Protein AF-A0A1V9Y6R0-F1 (afdb_monomer_lite)

Secondary structure (DSSP, 8-state):
--HHHHHHHHHHHHHHHHHHHHHHHHHHHTTS-----------------HHHHHHHHHHHHHHHHHHHHHHHHHHH--HHHHHHHHHHHHHHHHHHHHHHHS--S--------HHHHHHHHHHHHHHHHHHHHHHHHHHHHHHHHHHHHHHHHHHHHHHSS-HHHHTTS-HHHHHHHHHHHHHHHHHHHHHHHSPPS-STHHHH-HHHHHHHHHHHHHHHHHHHHHHHHHHHHHHHHHHHHHTT--HHHHHHHHHHHHHHHHHHHHHHHHHHS-S-HHHHHHHHHHHHHGGG-

Sequence (293 aa):
MSKHDVRSGFHELTRQDTACCMKEQAEEWLSHCVEDDEFSSSASLHSIDLGKRIATNVYIGCLDMYAAFAIFLYYLCTFETFVVFFNTVVATTAYYYVNDMNASPYIFNYNLSWTLVTFAIISPIIMQTQQAYNRRESALLLIAECKALMVNFYMAHRQWIKPEKQALVPPALINRSKLIVRGIMYELCEMLSLPTITRGRHRFTSHGINESMAQQEKELLLRTRIAVGLRHLHGQVRELKCHGLTEGEASRLYQYLWMINSRVLSLVNIKMYRTPQATRSFTKVFVHILPFF

Foldseek 3Di:
DPPVVLQVVLCVVCVVVLVVVVVVVVVVCVVPDDDDDDDDDDDDDDDDDPVVVVVVVVVVVVLLLVLLVVLQCVVCPDPVNVVVVVCVVCVVVVVVVVCVVPVDPDPDDPPPPVVVVVCVPVVLVVVLVVVVVVLVVVLVVLLVLLVVLLVVLLVCVQPQADPVLNVVDPVVLSVLSVSLSSNLNVLLVVLLPQDALQRSSCVPDPVSVVVSVVSVVVNVSSVSSNVSSLVVSLVSLVVVVVSHRDPVSSVVSVVSSVSSVVSSVVSVCSSHDGDHNNSVSVVVVCVVCVVVD

pLDDT: mean 80.18, std 15.93, range [24.7, 96.81]

Radius of gyration: 28.6 Å; chains: 1; bounding box: 62×50×91 Å

Organism: NCBI:txid74557

Structure (mmCIF, N/CA/C/O backbone):
data_AF-A0A1V9Y6R0-F1
#
_entry.id   AF-A0A1V9Y6R0-F1
#
loop_
_atom_site.group_PDB
_atom_site.id
_atom_site.type_symbol
_atom_site.label_atom_id
_atom_site.label_alt_id
_atom_site.label_comp_id
_atom_site.label_asym_id
_atom_site.label_entity_id
_atom_site.label_seq_id
_atom_site.pdbx_PDB_ins_code
_atom_site.Cartn_x
_atom_site.Cartn_y
_atom_site.Cartn_z
_atom_site.occupancy
_atom_site.B_iso_or_equiv
_atom_site.auth_seq_id
_atom_site.auth_comp_id
_atom_site.auth_asym_id
_atom_site.auth_atom_id
_atom_site.pdbx_PDB_model_num
ATOM 1 N N . MET A 1 1 ? -2.299 -6.822 27.254 1.00 62.81 1 MET A N 1
ATOM 2 C CA . MET A 1 1 ? -2.473 -7.744 26.114 1.00 62.81 1 MET A CA 1
ATOM 3 C C . MET A 1 1 ? -1.213 -7.703 25.280 1.00 62.81 1 MET A C 1
ATOM 5 O O . MET A 1 1 ? -0.896 -6.646 24.723 1.00 62.81 1 MET A O 1
ATOM 9 N N . SER A 1 2 ? -0.490 -8.820 25.267 1.00 79.81 2 SER A N 1
ATOM 10 C CA . SER A 1 2 ? 0.638 -9.047 24.369 1.00 79.81 2 SER A CA 1
ATOM 11 C C . SER A 1 2 ? 0.155 -9.042 22.913 1.00 79.81 2 SER A C 1
ATOM 13 O O . SER A 1 2 ? -1.033 -9.231 22.641 1.00 79.81 2 SER A O 1
ATOM 15 N N . LYS A 1 3 ? 1.062 -8.813 21.957 1.00 78.38 3 LYS A N 1
ATOM 16 C CA . LYS A 1 3 ? 0.757 -8.903 20.516 1.00 78.38 3 LYS A CA 1
ATOM 17 C C . LYS A 1 3 ? 0.155 -10.270 20.165 1.00 78.38 3 LYS A C 1
ATOM 19 O O . LYS A 1 3 ? -0.771 -10.331 19.363 1.00 78.38 3 LYS A O 1
ATOM 24 N N . HIS A 1 4 ? 0.667 -11.329 20.791 1.00 80.25 4 HIS A N 1
ATOM 25 C CA . HIS A 1 4 ? 0.183 -12.692 20.609 1.00 80.25 4 HIS A CA 1
ATOM 26 C C . HIS A 1 4 ? -1.278 -12.840 21.062 1.00 80.25 4 HIS A C 1
ATOM 28 O O . HIS A 1 4 ? -2.104 -13.262 20.265 1.00 80.25 4 HIS A O 1
ATOM 34 N N . ASP A 1 5 ? -1.618 -12.381 22.272 1.00 81.81 5 ASP A N 1
ATOM 35 C CA . ASP A 1 5 ? -2.978 -12.489 22.834 1.00 81.81 5 ASP A CA 1
ATOM 36 C C . ASP A 1 5 ? -4.025 -11.724 22.017 1.00 81.81 5 ASP A C 1
ATOM 38 O O . ASP A 1 5 ? -5.163 -12.159 21.864 1.00 81.81 5 ASP A O 1
ATOM 42 N N . VAL A 1 6 ? -3.652 -10.550 21.493 1.00 80.94 6 VAL A N 1
ATOM 43 C CA . VAL A 1 6 ? -4.544 -9.779 20.614 1.00 80.94 6 VAL A CA 1
ATOM 44 C C . VAL A 1 6 ? -4.791 -10.543 19.322 1.00 80.94 6 VAL A C 1
ATOM 46 O O . VAL A 1 6 ? -5.910 -10.565 18.821 1.00 80.94 6 VAL A O 1
ATOM 49 N N . ARG A 1 7 ? -3.744 -11.162 18.776 1.00 81.50 7 ARG A N 1
ATOM 50 C CA . ARG A 1 7 ? -3.834 -11.891 17.521 1.00 81.50 7 ARG A CA 1
ATOM 51 C C . ARG A 1 7 ? -4.654 -13.167 17.680 1.00 81.50 7 ARG A C 1
ATOM 53 O O . ARG A 1 7 ? -5.561 -13.379 16.887 1.00 81.50 7 ARG A O 1
ATOM 60 N N . SER A 1 8 ? -4.395 -13.967 18.713 1.00 81.94 8 SER A N 1
ATOM 61 C CA . SER A 1 8 ? -5.170 -15.181 18.985 1.00 81.94 8 SER A CA 1
ATOM 62 C C . SER A 1 8 ? -6.642 -14.859 19.241 1.00 81.94 8 SER A C 1
ATOM 64 O O . SER A 1 8 ? -7.500 -15.448 18.593 1.00 81.94 8 SER A O 1
ATOM 66 N N . GLY A 1 9 ? -6.935 -13.860 20.081 1.00 80.19 9 GLY A N 1
ATOM 67 C CA . GLY A 1 9 ? -8.312 -13.453 20.365 1.00 80.19 9 GLY A CA 1
ATOM 68 C C . GLY A 1 9 ? -9.040 -12.888 19.142 1.00 80.19 9 GLY A C 1
ATOM 69 O O . GLY A 1 9 ? -10.213 -13.179 18.929 1.00 80.19 9 GLY A O 1
ATOM 70 N N . PHE A 1 10 ? -8.358 -12.106 18.300 1.00 84.50 10 PHE A N 1
ATOM 71 C CA . PHE A 1 10 ? -8.951 -11.595 17.062 1.00 84.50 10 PHE A CA 1
ATOM 72 C C . PHE A 1 10 ? -9.185 -12.708 16.035 1.00 84.50 10 PHE A C 1
ATOM 74 O O . PHE A 1 10 ? -10.230 -12.743 15.387 1.00 84.50 10 PHE A O 1
ATOM 81 N N . HIS A 1 11 ? -8.236 -13.636 15.899 1.00 85.56 11 HIS A N 1
ATOM 82 C CA . HIS A 1 11 ? -8.390 -14.801 15.033 1.00 85.56 11 HIS A CA 1
ATOM 83 C C . HIS A 1 11 ? -9.569 -15.662 15.480 1.00 85.56 11 HIS A C 1
ATOM 85 O O . HIS A 1 11 ? -10.362 -16.059 14.641 1.00 85.56 11 HIS A O 1
ATOM 91 N N . GLU A 1 12 ? -9.705 -15.933 16.777 1.00 84.94 12 GLU A N 1
ATOM 92 C CA . GLU A 1 12 ? -10.815 -16.717 17.319 1.00 84.94 12 GLU A CA 1
ATOM 93 C C . GLU A 1 12 ? -12.163 -16.045 17.042 1.00 84.94 12 GLU A C 1
ATOM 95 O O . GLU A 1 12 ? -13.071 -16.687 16.518 1.00 84.94 12 GLU A O 1
ATOM 100 N N . LEU A 1 13 ? -12.248 -14.730 17.271 1.00 81.25 13 LEU A N 1
ATOM 101 C CA . LEU A 1 13 ? -13.454 -13.942 17.018 1.00 81.25 13 LEU A CA 1
ATOM 102 C C . LEU A 1 13 ? -13.856 -13.924 15.536 1.00 81.25 13 LEU A C 1
ATOM 104 O O . LEU A 1 13 ? -15.039 -13.895 15.222 1.00 81.25 13 LEU A O 1
ATOM 108 N N . THR A 1 14 ? -12.881 -13.946 14.627 1.00 80.62 14 THR A N 1
ATOM 109 C CA . THR A 1 14 ? -13.123 -13.880 13.179 1.00 80.62 14 THR A CA 1
ATOM 110 C C . THR A 1 14 ? -13.164 -15.252 12.504 1.00 80.62 14 THR A C 1
ATOM 112 O O . THR A 1 14 ? -13.547 -15.336 11.341 1.00 80.62 14 THR A O 1
ATOM 115 N N . ARG A 1 15 ? -12.803 -16.348 13.186 1.00 79.44 15 ARG A N 1
ATOM 116 C CA . ARG A 1 15 ? -12.601 -17.678 12.577 1.00 79.44 15 ARG A CA 1
ATOM 117 C C . ARG A 1 15 ? -13.849 -18.237 11.893 1.00 79.44 15 ARG A C 1
ATOM 119 O O . ARG A 1 15 ? -13.745 -18.760 10.789 1.00 79.44 15 ARG A O 1
ATOM 126 N N . GLN A 1 16 ? -15.008 -18.148 12.543 1.00 73.12 16 GLN A N 1
ATOM 127 C CA . GLN A 1 16 ? -16.259 -18.690 11.998 1.00 73.12 16 GLN A CA 1
ATOM 128 C C . GLN A 1 16 ? -16.755 -17.857 10.808 1.00 73.12 16 GLN A C 1
ATOM 130 O O . GLN A 1 16 ? -17.050 -18.403 9.746 1.00 73.12 16 GLN A O 1
ATOM 135 N N . ASP A 1 17 ? -16.742 -16.533 10.952 1.00 75.00 17 ASP A N 1
ATOM 136 C CA . ASP A 1 17 ? -17.217 -15.606 9.920 1.00 75.00 17 ASP A CA 1
ATOM 137 C C . ASP A 1 17 ? -16.283 -15.552 8.703 1.00 75.00 17 ASP A C 1
ATOM 139 O O . ASP A 1 17 ? -16.738 -15.416 7.567 1.00 75.00 17 ASP A O 1
ATOM 143 N N . THR A 1 18 ? -14.973 -15.712 8.914 1.00 68.56 18 THR A N 1
ATOM 144 C CA . THR A 1 18 ? -13.995 -15.795 7.818 1.00 68.56 18 THR A CA 1
ATOM 145 C C . THR A 1 18 ? -14.132 -17.084 7.030 1.00 68.56 18 THR A C 1
ATOM 147 O O . THR A 1 18 ? -14.046 -17.027 5.813 1.00 68.56 18 THR A O 1
ATOM 150 N N . ALA A 1 19 ? -14.405 -18.222 7.672 1.00 68.94 19 ALA A N 1
ATOM 151 C CA . ALA A 1 19 ? -14.641 -19.477 6.961 1.00 68.94 19 ALA A CA 1
ATOM 152 C C . ALA A 1 19 ? -15.894 -19.411 6.069 1.00 68.94 19 ALA A C 1
ATOM 154 O O . ALA A 1 19 ? -15.885 -19.946 4.965 1.00 68.94 19 ALA A O 1
ATOM 155 N N . CYS A 1 20 ? -16.950 -18.727 6.520 1.00 67.44 20 CYS A N 1
ATOM 156 C CA . CYS A 1 20 ? -18.154 -18.493 5.721 1.00 67.44 20 CYS A CA 1
ATOM 157 C C . CYS A 1 20 ? -17.865 -17.569 4.525 1.00 67.44 20 CYS A C 1
ATOM 159 O O . CYS A 1 20 ? -18.134 -17.927 3.383 1.00 67.44 20 CYS A O 1
ATOM 161 N N . CYS A 1 21 ? -17.207 -16.432 4.771 1.00 61.88 21 CYS A N 1
ATOM 162 C CA . CYS A 1 21 ? -16.864 -15.469 3.723 1.00 61.88 21 CYS A CA 1
ATOM 163 C C . CYS A 1 21 ? -15.841 -16.023 2.716 1.00 61.88 21 CYS A C 1
ATOM 165 O O . CYS A 1 21 ? -15.925 -15.727 1.529 1.00 61.88 21 CYS A O 1
ATOM 167 N N . MET A 1 22 ? -14.896 -16.856 3.165 1.00 63.94 22 MET A N 1
ATOM 168 C CA . MET A 1 22 ? -13.962 -17.542 2.273 1.00 63.94 22 MET A CA 1
ATOM 169 C C . MET A 1 22 ? -14.653 -18.596 1.412 1.00 63.94 22 MET A C 1
ATOM 171 O O . MET A 1 22 ? -14.209 -18.781 0.291 1.00 63.94 22 MET A O 1
ATOM 175 N N . LYS A 1 23 ? -15.715 -19.266 1.882 1.00 61.50 23 LYS A N 1
ATOM 176 C CA . LYS A 1 23 ? -16.515 -20.166 1.030 1.00 61.50 23 LYS A CA 1
ATOM 177 C C . LYS A 1 23 ? -17.250 -19.391 -0.060 1.00 61.50 23 LYS A C 1
ATOM 179 O O . LYS A 1 23 ? -17.163 -19.764 -1.219 1.00 61.50 23 LYS A O 1
ATOM 184 N N . GLU A 1 24 ? -17.868 -18.273 0.308 1.00 60.38 24 GLU A N 1
ATOM 185 C CA . GLU A 1 24 ? -18.575 -17.380 -0.618 1.00 60.38 24 GLU A CA 1
ATOM 186 C C . GLU A 1 24 ? -17.618 -16.776 -1.669 1.00 60.38 24 GLU A C 1
ATOM 188 O O . GLU A 1 24 ? -17.910 -16.783 -2.861 1.00 60.38 24 GLU A O 1
ATOM 193 N N . GLN A 1 25 ? -16.413 -16.352 -1.259 1.00 56.00 25 GLN A N 1
ATOM 194 C CA . GLN A 1 25 ? -15.368 -15.920 -2.196 1.00 56.00 25 GLN A CA 1
ATOM 195 C C . GLN A 1 25 ? -14.757 -17.087 -2.983 1.00 56.00 25 GLN A C 1
ATOM 197 O O . GLN A 1 25 ? -14.417 -16.907 -4.143 1.00 56.00 25 GLN A O 1
ATOM 202 N N . ALA A 1 26 ? -14.591 -18.276 -2.402 1.00 53.34 26 ALA A N 1
ATOM 203 C CA . ALA A 1 26 ? -14.062 -19.433 -3.123 1.00 53.34 26 ALA A CA 1
ATOM 204 C C . ALA A 1 26 ? -15.014 -19.882 -4.239 1.00 53.34 26 ALA A C 1
ATOM 206 O O . ALA A 1 26 ? -14.536 -20.239 -5.308 1.00 53.34 26 ALA A O 1
ATOM 207 N N . GLU A 1 27 ? -16.331 -19.802 -4.032 1.00 51.59 27 GLU A N 1
ATOM 208 C CA . GLU A 1 27 ? -17.339 -20.043 -5.073 1.00 51.59 27 GLU A CA 1
ATOM 209 C C . GLU A 1 27 ? -17.236 -19.021 -6.224 1.00 51.59 27 GLU A C 1
ATOM 211 O O . GLU A 1 27 ? -17.381 -19.388 -7.389 1.00 51.59 27 GLU A O 1
ATOM 216 N N . GLU A 1 28 ? -16.881 -17.766 -5.928 1.00 46.03 28 GLU A N 1
ATOM 217 C CA . GLU A 1 28 ? -16.635 -16.721 -6.934 1.00 46.03 28 GLU A CA 1
ATOM 218 C C . GLU A 1 28 ? -15.285 -16.911 -7.664 1.00 46.03 28 GLU A C 1
ATOM 220 O O . GLU A 1 28 ? -15.206 -16.778 -8.886 1.00 46.03 28 GLU A O 1
ATOM 225 N N . TRP A 1 29 ? -14.225 -17.301 -6.947 1.00 40.56 29 TRP A N 1
ATOM 226 C CA . TRP A 1 29 ? -12.881 -17.546 -7.496 1.00 40.56 29 TRP A CA 1
ATOM 227 C C . TRP A 1 29 ? -12.767 -18.861 -8.289 1.00 40.56 29 TRP A C 1
ATOM 229 O O . TRP A 1 29 ? -12.008 -18.918 -9.257 1.00 40.56 29 TRP A O 1
ATOM 239 N N . LEU A 1 30 ? -13.537 -19.899 -7.941 1.00 39.34 30 LEU A N 1
ATOM 240 C CA . LEU A 1 30 ? -13.585 -21.181 -8.664 1.00 39.34 30 LEU A CA 1
ATOM 241 C C . LEU A 1 30 ? -14.212 -21.064 -10.062 1.00 39.34 30 LEU A C 1
ATOM 243 O O . LEU A 1 30 ? -13.994 -21.937 -10.895 1.00 39.34 30 LEU A O 1
ATOM 247 N N . SER A 1 31 ? -14.920 -19.970 -10.360 1.00 41.03 31 SER A N 1
ATOM 248 C CA . SER A 1 31 ? -15.389 -19.677 -11.723 1.00 41.03 31 SER A CA 1
ATOM 249 C C . SER A 1 31 ? -14.271 -19.225 -12.677 1.00 41.03 31 SER A C 1
ATOM 251 O O . SER A 1 31 ? -14.475 -19.206 -13.889 1.00 41.03 31 SER A O 1
ATOM 253 N N . HIS A 1 32 ? -13.085 -18.885 -12.153 1.00 40.59 32 HIS A N 1
ATOM 254 C CA . HIS A 1 32 ? -12.010 -18.250 -12.920 1.00 40.59 32 HIS A CA 1
ATOM 255 C C . HIS A 1 32 ? -10.710 -19.057 -13.039 1.00 40.59 32 HIS A C 1
ATOM 257 O O . HIS A 1 32 ? -9.815 -18.627 -13.768 1.00 40.59 32 HIS A O 1
ATOM 263 N N . CYS A 1 33 ? -10.600 -20.216 -12.386 1.00 32.81 33 CYS A N 1
ATOM 264 C CA . CYS A 1 33 ? -9.387 -21.034 -12.414 1.00 32.81 33 CYS A CA 1
ATOM 265 C C . CYS A 1 33 ? -9.724 -22.529 -12.519 1.00 32.81 33 CYS A C 1
ATOM 267 O O . CYS A 1 33 ? -9.853 -23.210 -11.505 1.00 32.81 33 CYS A O 1
ATOM 269 N N . VAL A 1 34 ? -9.818 -23.038 -13.749 1.00 32.31 34 VAL A N 1
ATOM 270 C CA . VAL A 1 34 ? -9.629 -24.462 -14.058 1.00 32.31 34 VAL A CA 1
ATOM 271 C C . VAL A 1 34 ? -8.495 -24.540 -15.072 1.00 32.31 34 VAL A C 1
ATOM 273 O O . VAL A 1 34 ? -8.687 -24.132 -16.211 1.00 32.31 34 VAL A O 1
ATOM 276 N N . GLU A 1 35 ? -7.313 -24.953 -14.609 1.00 33.28 35 GLU A N 1
ATOM 277 C CA . GLU A 1 35 ? -6.445 -25.965 -15.237 1.00 33.28 35 GLU A CA 1
ATOM 278 C C . GLU A 1 35 ? -5.177 -26.190 -14.374 1.00 33.28 35 GLU A C 1
ATOM 280 O O . GLU A 1 35 ? -4.416 -25.266 -14.084 1.00 33.28 35 GLU A O 1
ATOM 285 N N . ASP A 1 36 ? -5.054 -27.456 -13.965 1.00 30.16 36 ASP A N 1
ATOM 286 C CA . ASP A 1 36 ? -3.882 -28.313 -13.734 1.00 30.16 36 ASP A CA 1
ATOM 287 C C . ASP A 1 36 ? -2.949 -28.195 -12.500 1.00 30.16 36 ASP A C 1
ATOM 289 O O . ASP A 1 36 ? -2.077 -27.336 -12.373 1.00 30.16 36 ASP A O 1
ATOM 293 N N . ASP A 1 37 ? -3.135 -29.227 -11.662 1.00 28.45 37 ASP A N 1
ATOM 294 C CA . ASP A 1 37 ? -2.198 -30.277 -11.223 1.00 28.45 37 ASP A CA 1
ATOM 295 C C . ASP A 1 37 ? -1.236 -30.149 -10.024 1.00 28.45 37 ASP A C 1
ATOM 297 O O . ASP A 1 37 ? -0.530 -29.175 -9.765 1.00 28.45 37 ASP A O 1
ATOM 301 N N . GLU A 1 38 ? -1.248 -31.272 -9.294 1.00 29.09 38 GLU A N 1
ATOM 302 C CA . GLU A 1 38 ? -0.570 -31.639 -8.057 1.00 29.09 38 GLU A CA 1
ATOM 303 C C . GLU A 1 38 ? 0.963 -31.566 -8.127 1.00 29.09 38 GLU A C 1
ATOM 305 O O . GLU A 1 38 ? 1.580 -32.137 -9.022 1.00 29.09 38 GLU A O 1
ATOM 310 N N . PHE A 1 39 ? 1.603 -31.048 -7.068 1.00 24.84 39 PHE A N 1
ATOM 311 C CA . PHE A 1 39 ? 2.797 -31.699 -6.513 1.00 24.84 39 PHE A CA 1
ATOM 312 C C . PHE A 1 39 ? 3.092 -31.268 -5.068 1.00 24.84 39 PHE A C 1
ATOM 314 O O . PHE A 1 39 ? 3.136 -30.088 -4.720 1.00 24.84 39 PHE A O 1
ATOM 321 N N . SER A 1 40 ? 3.338 -32.265 -4.222 1.00 24.70 40 SER A N 1
ATOM 322 C CA . SER A 1 40 ? 3.711 -32.147 -2.813 1.00 24.70 40 SER A CA 1
ATOM 323 C C . SER A 1 40 ? 5.142 -31.632 -2.586 1.00 24.70 40 SER A C 1
ATOM 325 O O . SER A 1 40 ? 6.056 -32.009 -3.312 1.00 24.70 40 SER A O 1
ATOM 327 N N . SER A 1 41 ? 5.371 -30.931 -1.468 1.00 26.59 41 SER A N 1
ATOM 328 C CA . SER A 1 41 ? 6.202 -31.420 -0.342 1.00 26.59 41 SER A CA 1
ATOM 329 C C . SER A 1 41 ? 7.031 -30.330 0.358 1.00 26.59 41 SER A C 1
ATOM 331 O O . SER A 1 41 ? 7.885 -29.675 -0.228 1.00 26.59 41 SER A O 1
ATOM 333 N N . SER A 1 42 ? 6.801 -30.253 1.675 1.00 31.00 42 SER A N 1
ATOM 334 C CA . SER A 1 42 ? 7.745 -30.000 2.778 1.00 31.00 42 SER A CA 1
ATOM 335 C C . SER A 1 42 ? 8.760 -28.847 2.685 1.00 31.00 42 SER A C 1
ATOM 337 O O . SER A 1 42 ? 9.798 -28.959 2.036 1.00 31.00 42 SER A O 1
ATOM 339 N N . ALA A 1 43 ? 8.577 -27.829 3.532 1.00 29.00 43 ALA A N 1
ATOM 340 C CA . ALA A 1 43 ? 9.661 -26.949 3.969 1.00 29.00 43 ALA A CA 1
ATOM 341 C C . ALA A 1 43 ? 9.960 -27.199 5.455 1.00 29.00 43 ALA A C 1
ATOM 343 O O . ALA A 1 43 ? 9.286 -26.683 6.348 1.00 29.00 43 ALA A O 1
ATOM 344 N N . SER A 1 44 ? 10.974 -28.025 5.708 1.00 28.64 44 SER A N 1
ATOM 345 C CA . SER A 1 44 ? 11.583 -28.214 7.021 1.00 28.64 44 SER A CA 1
ATOM 346 C C . SER A 1 44 ? 12.538 -27.067 7.353 1.00 28.64 44 SER A C 1
ATOM 348 O O . SER A 1 44 ? 13.350 -26.630 6.538 1.00 28.64 44 SER A O 1
ATOM 350 N N . LEU A 1 45 ? 12.439 -26.622 8.596 1.00 39.09 45 LEU A N 1
ATOM 351 C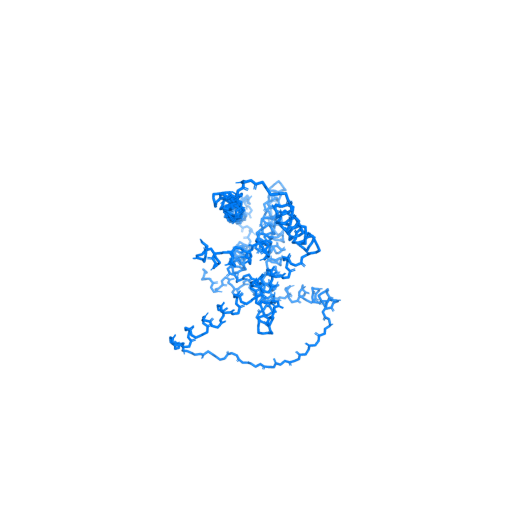 CA . LEU A 1 45 ? 13.219 -25.591 9.262 1.00 39.09 45 LEU A CA 1
ATOM 352 C C . LEU A 1 45 ? 14.620 -26.123 9.629 1.00 39.09 45 LEU A C 1
ATOM 354 O O . LEU A 1 45 ? 14.666 -27.024 10.456 1.00 39.09 45 LEU A O 1
ATOM 358 N N . HIS A 1 46 ? 15.737 -25.585 9.100 1.00 36.31 46 HIS A N 1
ATOM 359 C CA . HIS A 1 46 ? 16.999 -25.460 9.871 1.00 36.31 46 HIS A CA 1
ATOM 360 C C . HIS A 1 46 ? 18.169 -24.713 9.183 1.00 36.31 46 HIS A C 1
ATOM 362 O O . HIS A 1 46 ? 18.390 -24.834 7.983 1.00 36.31 46 HIS A O 1
ATOM 368 N N . SER A 1 47 ? 18.919 -23.978 10.024 1.00 42.94 47 SER A N 1
ATOM 369 C CA . SER A 1 47 ? 20.299 -23.442 9.925 1.00 42.94 47 SER A CA 1
ATOM 370 C C . SER A 1 47 ? 20.868 -23.099 8.542 1.00 42.94 47 SER A C 1
ATOM 372 O O . SER A 1 47 ? 21.287 -23.964 7.776 1.00 42.94 47 SER A O 1
ATOM 374 N N . ILE A 1 48 ? 20.972 -21.797 8.269 1.00 53.62 48 ILE A N 1
ATOM 375 C CA . ILE A 1 48 ? 21.397 -21.274 6.976 1.00 53.62 48 ILE A CA 1
ATOM 376 C C . ILE A 1 48 ? 22.916 -21.055 6.928 1.00 53.62 48 ILE A C 1
ATOM 378 O O . ILE A 1 48 ? 23.448 -20.181 7.608 1.00 53.62 48 ILE A O 1
ATOM 382 N N . ASP A 1 49 ? 23.568 -21.819 6.057 1.00 68.06 49 ASP A N 1
ATOM 383 C CA . ASP A 1 49 ? 24.965 -21.690 5.643 1.00 68.06 49 ASP A CA 1
ATOM 384 C C . ASP A 1 49 ? 25.160 -20.459 4.726 1.00 68.06 49 ASP A C 1
ATOM 386 O O . ASP A 1 49 ? 24.380 -20.222 3.793 1.00 68.06 49 ASP A O 1
ATOM 390 N N . LEU A 1 50 ? 26.179 -19.639 5.002 1.00 72.50 50 LEU A N 1
ATOM 391 C CA . LEU A 1 50 ? 26.433 -18.359 4.323 1.00 72.50 50 LEU A CA 1
ATOM 392 C C . LEU A 1 50 ? 26.687 -18.555 2.818 1.00 72.50 50 LEU A C 1
ATOM 394 O O . LEU A 1 50 ? 26.216 -17.756 2.006 1.00 72.50 50 LEU A O 1
ATOM 398 N N . GLY A 1 51 ? 27.356 -19.651 2.441 1.00 74.50 51 GLY A N 1
ATOM 399 C CA . GLY A 1 51 ? 27.627 -19.991 1.041 1.00 74.50 51 GLY A CA 1
ATOM 400 C C . GLY A 1 51 ? 26.351 -20.283 0.249 1.00 74.50 51 GLY A C 1
ATOM 401 O O . GLY A 1 51 ? 26.161 -19.760 -0.850 1.00 74.50 51 GLY A O 1
ATOM 402 N N . LYS A 1 52 ? 25.410 -21.026 0.848 1.00 76.94 52 LYS A N 1
ATOM 403 C CA . LYS A 1 52 ? 24.102 -21.304 0.234 1.00 76.94 52 LYS A CA 1
ATOM 404 C C . LYS A 1 52 ? 23.278 -20.028 0.059 1.00 76.94 52 LYS A C 1
ATOM 406 O O . LYS A 1 52 ? 22.643 -19.858 -0.974 1.00 76.94 52 LYS A O 1
ATOM 411 N N . ARG A 1 53 ? 23.336 -19.086 1.010 1.00 75.06 53 ARG A N 1
ATOM 412 C CA . ARG A 1 53 ? 22.688 -17.766 0.870 1.00 75.06 53 ARG A CA 1
ATOM 413 C C . ARG A 1 53 ? 23.199 -16.981 -0.327 1.00 75.06 53 ARG A C 1
ATOM 415 O O . ARG A 1 53 ? 22.391 -16.416 -1.058 1.00 75.06 53 ARG A O 1
ATOM 422 N N . ILE A 1 54 ? 24.515 -16.931 -0.516 1.00 80.12 54 ILE A N 1
ATOM 423 C CA . ILE A 1 54 ? 25.120 -16.190 -1.626 1.00 80.12 54 ILE A CA 1
ATOM 424 C C . ILE A 1 54 ? 24.712 -16.824 -2.959 1.00 80.12 54 ILE A C 1
ATOM 426 O O . ILE A 1 54 ? 24.221 -16.111 -3.831 1.00 80.12 54 ILE A O 1
ATOM 430 N N . ALA A 1 55 ? 24.819 -18.149 -3.090 1.00 81.94 55 ALA A N 1
ATOM 431 C CA . ALA A 1 55 ? 24.426 -18.860 -4.307 1.00 81.94 55 ALA A CA 1
ATOM 432 C C . ALA A 1 55 ? 22.942 -18.645 -4.654 1.00 81.94 55 ALA A C 1
ATOM 434 O O . ALA A 1 55 ? 22.611 -18.301 -5.789 1.00 81.94 55 ALA A O 1
ATOM 435 N N . THR A 1 56 ? 22.052 -18.752 -3.664 1.00 81.88 56 THR A N 1
ATOM 436 C CA . THR A 1 56 ? 20.618 -18.496 -3.852 1.00 81.88 56 THR A CA 1
ATOM 437 C C . THR A 1 56 ? 20.349 -17.045 -4.253 1.00 81.88 56 THR A C 1
ATOM 439 O O . THR A 1 56 ? 19.543 -16.793 -5.146 1.00 81.88 56 THR A O 1
ATOM 442 N N . ASN A 1 57 ? 21.043 -16.079 -3.648 1.00 83.69 57 ASN A N 1
ATOM 443 C CA . ASN A 1 57 ? 20.888 -14.667 -3.998 1.00 83.69 57 ASN A CA 1
ATOM 444 C C . ASN A 1 57 ? 21.356 -14.368 -5.429 1.00 83.69 57 ASN A C 1
ATOM 446 O O . ASN A 1 57 ? 20.686 -13.615 -6.135 1.00 83.69 57 ASN A O 1
ATOM 450 N N . VAL A 1 58 ? 22.468 -14.968 -5.866 1.00 85.75 58 VAL A N 1
ATOM 451 C CA . VAL A 1 58 ? 22.968 -14.837 -7.244 1.00 85.75 58 VAL A CA 1
ATOM 452 C C . VAL A 1 58 ? 21.970 -15.443 -8.225 1.00 85.75 58 VAL A C 1
ATOM 454 O O . VAL A 1 58 ? 21.576 -14.775 -9.176 1.00 85.75 58 VAL A O 1
ATOM 457 N N . TYR A 1 59 ? 21.483 -16.656 -7.955 1.00 84.19 59 TYR A N 1
ATOM 458 C CA . TYR A 1 59 ? 20.486 -17.323 -8.792 1.00 84.19 59 TYR A CA 1
ATOM 459 C C . TYR A 1 59 ? 19.199 -16.496 -8.943 1.00 84.19 59 TYR A C 1
ATOM 461 O O . TYR A 1 59 ? 18.738 -16.248 -10.058 1.00 84.19 59 TYR A O 1
ATOM 469 N N . ILE A 1 60 ? 18.653 -15.990 -7.831 1.00 80.56 60 ILE A N 1
ATOM 470 C CA . ILE A 1 60 ? 17.469 -15.119 -7.844 1.00 80.56 60 ILE A CA 1
ATOM 471 C C . ILE A 1 60 ? 17.754 -13.821 -8.613 1.00 80.56 60 ILE A C 1
ATOM 473 O O . ILE A 1 60 ? 16.893 -13.348 -9.354 1.00 80.56 60 ILE A O 1
ATOM 477 N N . GLY A 1 61 ? 18.952 -13.250 -8.460 1.00 82.19 61 GLY A N 1
ATOM 478 C CA . GLY A 1 61 ? 19.384 -12.059 -9.190 1.00 82.19 61 GLY A CA 1
ATOM 479 C C . GLY A 1 61 ? 19.430 -12.280 -10.703 1.00 82.19 61 GLY A C 1
ATOM 480 O O . GLY A 1 61 ? 18.873 -11.477 -11.454 1.00 82.19 61 GLY A O 1
ATOM 481 N N . CYS A 1 62 ? 20.017 -13.392 -11.149 1.00 84.25 62 CYS A N 1
ATOM 482 C CA . CYS A 1 62 ? 20.072 -13.773 -12.560 1.00 84.25 62 CYS A CA 1
ATOM 483 C C . CYS A 1 62 ? 18.671 -13.980 -13.150 1.00 84.25 62 CYS A C 1
ATOM 485 O O . CYS A 1 62 ? 18.389 -13.471 -14.234 1.00 84.25 62 CYS A O 1
ATOM 487 N N . LEU A 1 63 ? 17.766 -14.647 -12.424 1.00 81.75 63 LEU A N 1
ATOM 488 C CA . LEU A 1 63 ? 16.370 -14.805 -12.845 1.00 81.75 63 LEU A CA 1
ATOM 489 C C . LEU A 1 63 ? 15.636 -13.462 -12.953 1.00 81.75 63 LEU A C 1
ATOM 491 O O . LEU A 1 63 ? 14.911 -13.228 -13.921 1.00 81.75 63 LEU A O 1
ATOM 495 N N . ASP A 1 64 ? 15.834 -12.560 -11.988 1.00 81.62 64 ASP A N 1
ATOM 496 C CA . ASP A 1 64 ? 15.236 -11.220 -12.010 1.00 81.62 64 ASP A CA 1
A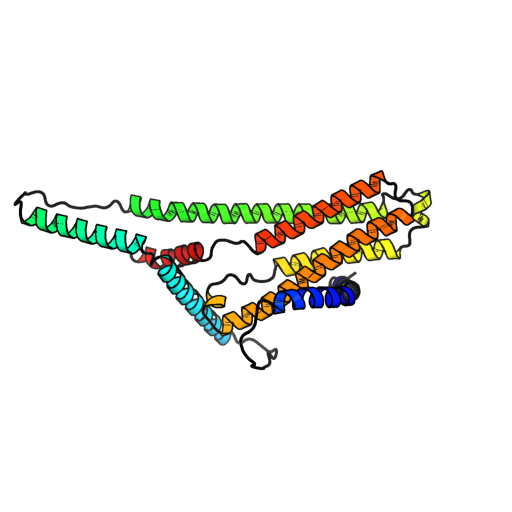TOM 497 C C . ASP A 1 64 ? 15.764 -10.376 -13.186 1.00 81.62 64 ASP A C 1
ATOM 499 O O . ASP A 1 64 ? 15.029 -9.534 -13.711 1.00 81.62 64 ASP A O 1
ATOM 503 N N . MET A 1 65 ? 17.020 -10.583 -13.594 1.00 83.12 65 MET A N 1
ATOM 504 C CA . MET A 1 65 ? 17.642 -9.910 -14.736 1.00 83.12 65 MET A CA 1
ATOM 505 C C . MET A 1 65 ? 17.142 -10.486 -16.063 1.00 83.12 65 MET A C 1
ATOM 507 O O . MET A 1 65 ? 16.692 -9.721 -16.914 1.00 83.12 65 MET A O 1
ATOM 511 N N . TYR A 1 66 ? 17.103 -11.813 -16.200 1.00 85.12 66 TYR A N 1
ATOM 512 C CA . TYR A 1 66 ? 16.513 -12.488 -17.360 1.00 85.12 66 TYR A CA 1
ATOM 513 C C . TYR A 1 66 ? 15.054 -12.068 -17.575 1.00 85.12 66 TYR A C 1
ATOM 515 O O . TYR A 1 66 ? 14.686 -11.622 -18.661 1.00 85.12 66 TYR A O 1
ATOM 523 N N . ALA A 1 67 ? 14.233 -12.109 -16.519 1.00 82.50 67 ALA A N 1
ATOM 524 C CA . ALA A 1 67 ? 12.840 -11.686 -16.598 1.00 82.50 67 ALA A CA 1
ATOM 525 C C . ALA A 1 67 ? 12.708 -10.199 -16.970 1.00 82.50 67 ALA A C 1
ATOM 527 O O . ALA A 1 67 ? 11.787 -9.830 -17.694 1.00 82.50 67 ALA A O 1
ATOM 528 N N . ALA A 1 68 ? 13.612 -9.329 -16.502 1.00 82.25 68 ALA A N 1
ATOM 529 C CA . ALA A 1 68 ? 13.604 -7.918 -16.883 1.00 82.25 68 ALA A CA 1
ATOM 530 C C . ALA A 1 68 ? 13.908 -7.725 -18.376 1.00 82.25 68 ALA A C 1
ATOM 532 O O . ALA A 1 68 ? 13.188 -6.969 -19.027 1.00 82.25 68 ALA A O 1
ATOM 533 N N . PHE A 1 69 ? 14.901 -8.436 -18.918 1.00 84.25 69 PHE A N 1
ATOM 534 C CA . PHE A 1 69 ? 15.218 -8.421 -20.349 1.00 84.25 69 PHE A CA 1
ATOM 535 C C . PHE A 1 69 ? 14.078 -8.978 -21.202 1.00 84.25 69 PHE A C 1
ATOM 537 O O . PHE A 1 69 ? 13.690 -8.337 -22.172 1.00 84.25 69 PHE A O 1
ATOM 544 N N . ALA A 1 70 ? 13.493 -10.115 -20.817 1.00 82.81 70 ALA A N 1
ATOM 545 C CA . ALA A 1 70 ? 12.375 -10.720 -21.540 1.00 82.81 70 ALA A CA 1
ATOM 546 C C . ALA A 1 70 ? 11.148 -9.794 -21.575 1.00 82.81 70 ALA A C 1
ATOM 548 O O . ALA A 1 70 ? 10.569 -9.562 -22.632 1.00 82.81 70 ALA A O 1
ATOM 549 N N . ILE A 1 71 ? 10.790 -9.199 -20.430 1.00 83.31 71 ILE A N 1
ATOM 550 C CA . ILE A 1 71 ? 9.702 -8.214 -20.335 1.00 83.31 71 ILE A CA 1
ATOM 551 C C . ILE A 1 71 ? 10.004 -6.988 -21.190 1.00 83.31 71 ILE A C 1
ATOM 553 O O . ILE A 1 71 ? 9.122 -6.490 -21.883 1.00 83.31 71 ILE A O 1
ATOM 557 N N . PHE A 1 72 ? 11.231 -6.478 -21.113 1.00 82.00 72 PHE A N 1
ATOM 558 C CA . PHE A 1 72 ? 11.637 -5.308 -21.872 1.00 82.00 72 PHE A CA 1
ATOM 559 C C . PHE A 1 72 ? 11.565 -5.568 -23.378 1.00 82.00 72 PHE A C 1
ATOM 561 O O . PHE A 1 72 ? 10.936 -4.782 -24.072 1.00 82.00 72 PHE A O 1
ATOM 568 N N . LEU A 1 73 ? 12.106 -6.689 -23.864 1.00 81.50 73 LEU A N 1
ATOM 569 C CA . LEU A 1 73 ? 12.008 -7.087 -25.269 1.00 81.50 73 LEU A CA 1
ATOM 570 C C . LEU A 1 73 ? 10.553 -7.256 -25.706 1.00 81.50 73 LEU A C 1
ATOM 572 O O . LEU A 1 73 ? 10.178 -6.732 -26.746 1.00 81.50 73 LEU A O 1
ATOM 576 N N . TYR A 1 74 ? 9.720 -7.906 -24.894 1.00 84.31 74 TYR A N 1
ATOM 577 C CA . TYR A 1 74 ? 8.302 -8.081 -25.201 1.00 84.31 74 TYR A CA 1
ATOM 578 C C . TYR A 1 74 ? 7.557 -6.744 -25.349 1.00 84.31 74 TYR A C 1
ATOM 580 O O . TYR A 1 74 ? 6.799 -6.567 -26.294 1.00 84.31 74 TYR A O 1
ATOM 588 N N . TYR A 1 75 ? 7.780 -5.786 -24.438 1.00 81.50 75 TYR A N 1
ATOM 589 C CA . TYR A 1 75 ? 7.128 -4.470 -24.509 1.00 81.50 75 TYR A CA 1
ATOM 590 C C . TYR A 1 75 ? 7.770 -3.515 -25.516 1.00 81.50 75 TYR A C 1
ATOM 592 O O . TYR A 1 75 ? 7.099 -2.593 -25.972 1.00 81.50 75 TYR A O 1
ATOM 600 N N . LEU A 1 76 ? 9.052 -3.693 -25.836 1.00 80.31 76 LEU A N 1
ATOM 601 C CA . LEU A 1 76 ? 9.748 -2.876 -26.822 1.00 80.31 76 LEU A CA 1
ATOM 602 C C . LEU A 1 76 ? 9.421 -3.331 -28.240 1.00 80.31 76 LEU A C 1
ATOM 604 O O . LEU A 1 76 ? 9.347 -2.494 -29.119 1.00 80.31 76 LEU A O 1
ATOM 608 N N . CYS A 1 77 ? 9.192 -4.622 -28.467 1.00 81.31 77 CYS A N 1
ATOM 609 C CA . CYS A 1 77 ? 8.925 -5.187 -29.784 1.00 81.31 77 CYS A CA 1
ATOM 610 C C . CYS A 1 77 ? 7.460 -4.956 -30.204 1.00 81.31 77 CYS A C 1
ATOM 612 O O . CYS A 1 77 ? 6.653 -5.882 -30.267 1.00 81.31 77 CYS A O 1
ATOM 614 N N . THR A 1 78 ? 7.095 -3.698 -30.461 1.00 88.50 78 THR A N 1
ATOM 615 C CA . THR A 1 78 ? 5.788 -3.321 -31.023 1.00 88.50 78 THR A CA 1
ATOM 616 C C . THR A 1 78 ? 5.906 -3.017 -32.510 1.00 88.50 78 THR A C 1
ATOM 618 O O . THR A 1 78 ? 6.975 -2.653 -33.004 1.00 88.50 78 THR A O 1
ATOM 621 N N . PHE A 1 79 ? 4.792 -3.107 -33.237 1.00 88.19 79 PHE A N 1
ATOM 622 C CA . PHE A 1 79 ? 4.749 -2.740 -34.654 1.00 88.19 79 PHE A CA 1
ATOM 623 C C . PHE A 1 79 ? 5.301 -1.325 -34.910 1.00 88.19 79 PHE A C 1
ATOM 625 O O . PHE A 1 79 ? 6.075 -1.123 -35.840 1.00 88.19 79 PHE A O 1
ATOM 632 N N . GLU A 1 80 ? 4.993 -0.366 -34.033 1.00 88.12 80 GLU A N 1
ATOM 633 C CA . GLU A 1 80 ? 5.510 1.004 -34.126 1.00 88.12 80 GLU A CA 1
ATOM 634 C C . GLU A 1 80 ? 7.040 1.061 -34.038 1.00 88.12 80 GLU A C 1
ATOM 636 O O . GLU A 1 80 ? 7.674 1.750 -34.837 1.00 88.12 80 GLU A O 1
ATOM 641 N N . THR A 1 81 ? 7.661 0.304 -33.124 1.00 88.81 81 THR A N 1
ATOM 642 C CA . THR A 1 81 ? 9.132 0.272 -33.029 1.00 88.81 81 THR A CA 1
ATOM 643 C C . THR A 1 81 ? 9.789 -0.321 -34.268 1.00 88.81 81 THR A C 1
ATOM 645 O O . THR A 1 81 ? 10.829 0.180 -34.693 1.00 88.81 81 THR A O 1
ATOM 648 N N . PHE A 1 82 ? 9.166 -1.322 -34.897 1.00 89.75 82 PHE A N 1
ATOM 649 C CA . PHE A 1 82 ? 9.649 -1.866 -36.165 1.00 89.75 82 PHE A CA 1
ATOM 650 C C . PHE A 1 82 ? 9.572 -0.838 -37.291 1.00 89.75 82 PHE A C 1
ATOM 652 O O . PHE A 1 82 ? 10.522 -0.709 -38.061 1.00 89.75 82 PHE A O 1
ATOM 659 N N . VAL A 1 83 ? 8.481 -0.072 -37.362 1.00 92.50 83 VAL A N 1
ATOM 660 C CA . VAL A 1 83 ? 8.323 1.005 -38.349 1.00 92.50 83 VAL A CA 1
ATOM 661 C C . VAL A 1 83 ? 9.378 2.089 -38.143 1.00 92.50 83 VAL A C 1
ATOM 663 O O . VAL A 1 83 ? 10.022 2.501 -39.106 1.00 92.50 83 VAL A O 1
ATOM 666 N N . VAL A 1 84 ? 9.607 2.524 -36.901 1.00 89.94 84 VAL A N 1
ATOM 667 C CA . VAL A 1 84 ? 10.638 3.527 -36.588 1.00 89.94 84 VAL A CA 1
ATOM 668 C C . VAL A 1 84 ? 12.032 2.999 -36.925 1.00 89.94 84 VAL A C 1
ATOM 670 O O . VAL A 1 84 ? 12.818 3.718 -37.542 1.00 89.94 84 VAL A O 1
ATOM 673 N N . PHE A 1 85 ? 12.337 1.748 -36.573 1.00 91.56 85 PHE A N 1
ATOM 674 C CA . PHE A 1 85 ? 13.614 1.116 -36.899 1.00 91.56 85 PHE A CA 1
ATOM 675 C C . PHE A 1 85 ? 13.838 1.061 -38.412 1.00 91.56 85 PHE A C 1
ATOM 677 O O . PHE A 1 85 ? 14.867 1.532 -38.893 1.00 91.56 85 PHE A O 1
ATOM 684 N N . PHE A 1 86 ? 12.855 0.568 -39.168 1.00 94.00 86 PHE A N 1
ATOM 685 C CA . PHE A 1 86 ? 12.935 0.502 -40.623 1.00 94.00 86 PHE A CA 1
ATOM 686 C C . PHE A 1 86 ? 13.103 1.894 -41.239 1.00 94.00 86 PHE A C 1
ATOM 688 O O . PHE A 1 86 ? 13.999 2.087 -42.054 1.00 94.00 86 PHE A O 1
ATOM 695 N N . ASN A 1 87 ? 12.321 2.884 -40.800 1.00 93.31 87 ASN A N 1
ATOM 696 C CA . ASN A 1 87 ? 12.451 4.264 -41.268 1.00 93.31 87 ASN A CA 1
ATOM 697 C C . ASN A 1 87 ? 13.839 4.850 -40.958 1.00 93.31 87 ASN A C 1
ATOM 699 O O . ASN A 1 87 ? 14.444 5.488 -41.810 1.00 93.31 87 ASN A O 1
ATOM 703 N N . THR A 1 88 ? 14.385 4.585 -39.770 1.00 90.44 88 THR A N 1
ATOM 704 C CA . THR A 1 88 ? 15.723 5.060 -39.386 1.00 90.44 88 THR A CA 1
ATOM 705 C C . THR A 1 88 ? 16.811 4.427 -40.250 1.00 90.44 88 THR A C 1
ATOM 707 O O . THR A 1 88 ? 17.703 5.135 -40.718 1.00 90.44 88 THR A O 1
ATOM 710 N N . VAL A 1 89 ? 16.732 3.116 -40.506 1.00 93.00 89 VAL A N 1
ATOM 711 C CA . VAL A 1 89 ? 17.672 2.412 -41.389 1.00 93.00 89 VAL A CA 1
ATOM 712 C C . VAL A 1 89 ? 17.550 2.939 -42.817 1.00 93.00 89 VAL A C 1
ATOM 714 O O . VAL A 1 89 ? 18.550 3.367 -43.382 1.00 93.00 89 VAL A O 1
ATOM 717 N N . VAL A 1 90 ? 16.336 2.997 -43.374 1.00 93.50 90 VAL A N 1
ATOM 718 C CA . VAL A 1 90 ? 16.091 3.489 -44.740 1.00 93.50 90 VAL A CA 1
ATOM 719 C C . VAL A 1 90 ? 16.556 4.930 -44.903 1.00 93.50 90 VAL A C 1
ATOM 721 O O . VAL A 1 90 ? 17.245 5.218 -45.876 1.00 93.50 90 VAL A O 1
ATOM 724 N N . ALA A 1 91 ? 16.246 5.820 -43.958 1.00 87.62 91 ALA A N 1
ATOM 725 C CA . ALA A 1 91 ? 16.717 7.198 -43.991 1.00 87.62 91 ALA A CA 1
ATOM 726 C C . ALA A 1 91 ? 18.250 7.243 -43.970 1.00 87.62 91 ALA A C 1
ATOM 728 O O . ALA A 1 91 ? 18.852 7.830 -44.864 1.00 87.62 91 ALA A O 1
ATOM 729 N N . THR A 1 92 ? 18.893 6.567 -43.011 1.00 86.25 92 THR A N 1
ATOM 730 C CA . THR A 1 92 ? 20.363 6.564 -42.878 1.00 86.25 92 THR A CA 1
ATOM 731 C C . THR A 1 92 ? 21.047 6.013 -44.131 1.00 86.25 92 THR A C 1
ATOM 733 O O . THR A 1 92 ? 22.006 6.602 -44.628 1.00 86.25 92 THR A O 1
ATOM 736 N N . THR A 1 93 ? 20.532 4.914 -44.687 1.00 85.81 93 THR A N 1
ATOM 737 C CA . THR A 1 93 ? 21.058 4.295 -45.908 1.00 85.81 93 THR A CA 1
ATOM 738 C C . THR A 1 93 ? 20.823 5.173 -47.138 1.00 85.81 93 THR A C 1
ATOM 740 O O . THR A 1 93 ? 21.754 5.383 -47.912 1.00 85.81 93 THR A O 1
ATOM 743 N N . ALA A 1 94 ? 19.625 5.742 -47.307 1.00 84.38 94 ALA A N 1
ATOM 744 C CA . ALA A 1 94 ? 19.325 6.659 -48.408 1.00 84.38 94 ALA A CA 1
ATOM 745 C C . ALA A 1 94 ? 20.237 7.895 -48.376 1.00 84.38 94 ALA A C 1
ATOM 747 O O . ALA A 1 94 ? 20.755 8.300 -49.414 1.00 84.38 94 ALA A O 1
ATOM 748 N N . TYR A 1 95 ? 20.502 8.445 -47.188 1.00 79.00 95 TYR A N 1
ATOM 749 C CA . TYR A 1 95 ? 21.435 9.560 -47.020 1.00 79.00 95 TYR A CA 1
ATOM 750 C C . TYR A 1 95 ? 22.867 9.201 -47.420 1.00 79.00 95 TYR A C 1
ATOM 752 O O . TYR A 1 95 ? 23.531 10.010 -48.066 1.00 79.00 95 TYR A O 1
ATOM 760 N N . TYR A 1 96 ? 23.337 7.997 -47.083 1.00 78.75 96 TYR A N 1
ATOM 761 C CA . TYR A 1 96 ? 24.676 7.548 -47.466 1.00 78.75 96 TYR A CA 1
ATOM 762 C C . TYR A 1 96 ? 24.834 7.460 -48.991 1.00 78.75 96 TYR A C 1
ATOM 764 O O . TYR A 1 96 ? 25.787 8.004 -49.543 1.00 78.75 96 TYR A O 1
ATOM 772 N N . TYR A 1 97 ? 23.861 6.862 -49.686 1.00 79.88 97 TYR A N 1
ATOM 773 C CA . TYR A 1 97 ? 23.905 6.734 -51.148 1.00 79.88 97 TYR A CA 1
ATOM 774 C C . TYR A 1 97 ? 23.739 8.071 -51.885 1.00 79.88 97 TYR A C 1
ATOM 776 O O . TYR A 1 97 ? 24.393 8.290 -52.903 1.00 79.88 97 TYR A O 1
ATOM 784 N N . VAL A 1 98 ? 22.909 8.992 -51.382 1.00 76.00 98 VAL A N 1
ATOM 785 C CA . VAL A 1 98 ? 22.767 10.335 -51.978 1.00 76.00 98 VAL A CA 1
ATOM 786 C C . VAL A 1 98 ? 24.060 11.146 -51.843 1.00 76.00 98 VAL A C 1
ATOM 788 O O . VAL A 1 98 ? 24.404 11.893 -52.759 1.00 76.00 98 VAL A O 1
ATOM 791 N N . ASN A 1 99 ? 24.791 10.985 -50.737 1.00 68.25 99 ASN A N 1
ATOM 792 C CA . ASN A 1 99 ? 26.075 11.655 -50.528 1.00 68.25 99 ASN A CA 1
ATOM 793 C C . ASN A 1 99 ? 27.200 11.082 -51.410 1.00 68.25 99 ASN A C 1
ATOM 795 O O . ASN A 1 99 ? 28.091 11.821 -51.809 1.00 68.25 99 ASN A O 1
ATOM 799 N N . ASP A 1 100 ? 27.152 9.788 -51.735 1.00 66.62 100 ASP A N 1
ATOM 800 C CA . ASP A 1 100 ? 28.116 9.148 -52.643 1.00 66.62 100 ASP A CA 1
ATOM 801 C C . ASP A 1 100 ? 27.868 9.533 -54.118 1.00 66.62 100 ASP A C 1
ATOM 803 O O . ASP A 1 100 ? 28.806 9.750 -54.883 1.00 66.62 100 ASP A O 1
ATOM 807 N N . MET A 1 101 ? 26.600 9.702 -54.521 1.00 65.81 101 MET A N 1
ATOM 808 C CA . MET A 1 101 ? 26.242 10.084 -55.898 1.00 65.81 101 MET A CA 1
ATOM 809 C C . MET A 1 101 ? 26.428 11.573 -56.212 1.00 65.81 101 MET A C 1
ATOM 811 O O . MET A 1 101 ? 26.793 11.925 -57.334 1.00 65.81 101 MET A O 1
ATOM 815 N N . ASN A 1 102 ? 26.196 12.459 -55.243 1.00 58.97 102 ASN A N 1
ATOM 816 C CA . ASN A 1 102 ? 26.499 13.878 -55.385 1.00 58.97 102 ASN A CA 1
ATOM 817 C C . ASN A 1 102 ? 27.860 14.134 -54.745 1.00 58.97 102 ASN A C 1
ATOM 819 O O . ASN A 1 102 ? 27.902 14.327 -53.537 1.00 58.97 102 ASN A O 1
ATOM 823 N N . ALA A 1 103 ? 28.935 14.173 -55.543 1.00 58.78 103 ALA A N 1
ATOM 824 C CA . ALA A 1 103 ? 30.327 14.446 -55.146 1.00 58.78 103 ALA A CA 1
ATOM 825 C C . ALA A 1 103 ? 30.523 15.828 -54.472 1.00 58.78 103 ALA A C 1
ATOM 827 O O . ALA A 1 103 ? 31.230 16.707 -54.965 1.00 58.78 103 ALA A O 1
ATOM 828 N N . SER A 1 104 ? 29.852 16.047 -53.348 1.00 59.81 104 SER A N 1
ATOM 829 C CA . SER A 1 104 ? 29.871 17.266 -52.558 1.00 59.81 104 SER A CA 1
ATOM 830 C C . SER A 1 104 ? 30.946 17.126 -51.477 1.00 59.81 104 SER A C 1
ATOM 832 O O . SER A 1 104 ? 30.998 16.106 -50.794 1.00 59.81 104 SER A O 1
ATOM 834 N N . PRO A 1 105 ? 31.797 18.141 -51.257 1.00 59.69 105 PRO A N 1
ATOM 835 C CA . PRO A 1 105 ? 32.959 18.053 -50.366 1.00 59.69 105 PRO A CA 1
ATOM 836 C C . PRO A 1 105 ? 32.617 18.097 -48.862 1.00 59.69 105 PRO A C 1
ATOM 838 O O . PRO A 1 105 ? 33.508 18.236 -48.025 1.00 59.69 105 PRO A O 1
ATOM 841 N N . TYR A 1 106 ? 31.340 18.009 -48.486 1.00 59.06 106 TYR A N 1
ATOM 842 C CA . TYR A 1 106 ? 30.902 18.131 -47.098 1.00 59.06 106 TYR A CA 1
ATOM 843 C C . TYR A 1 106 ? 30.812 16.750 -46.442 1.00 59.06 106 TYR A C 1
ATOM 845 O O . TYR A 1 106 ? 29.785 16.079 -46.491 1.00 59.06 106 TYR A O 1
ATOM 853 N N . ILE A 1 107 ? 31.899 16.331 -45.793 1.00 59.12 107 ILE A N 1
ATOM 854 C CA . ILE A 1 107 ? 31.908 15.162 -44.906 1.00 59.12 107 ILE A CA 1
ATOM 855 C C . ILE A 1 107 ? 31.029 15.501 -43.697 1.00 59.12 107 ILE A C 1
ATOM 857 O O . ILE A 1 107 ? 31.429 16.265 -42.816 1.00 59.12 107 ILE A O 1
ATOM 861 N N . PHE A 1 108 ? 29.804 14.976 -43.667 1.00 57.38 108 PHE A N 1
ATOM 862 C CA . PHE A 1 108 ? 28.874 15.246 -42.577 1.00 57.38 108 PHE A CA 1
ATOM 863 C C . PHE A 1 108 ? 29.313 14.500 -41.309 1.00 57.38 108 PHE A C 1
ATOM 865 O O . PHE A 1 108 ? 29.166 13.284 -41.196 1.00 57.38 108 PHE A O 1
ATOM 872 N N . ASN A 1 109 ? 29.856 15.236 -40.341 1.00 58.28 109 ASN A N 1
ATOM 873 C CA . ASN A 1 109 ? 30.256 14.713 -39.039 1.00 58.28 109 ASN A CA 1
ATOM 874 C C . ASN A 1 109 ? 29.064 14.841 -38.072 1.00 58.28 109 ASN A C 1
ATOM 876 O O . ASN A 1 109 ? 28.814 15.912 -37.515 1.00 58.28 109 ASN A O 1
ATOM 880 N N . TYR A 1 110 ? 28.269 13.775 -37.931 1.00 61.91 110 TYR A N 1
ATOM 881 C CA . TYR A 1 110 ? 27.084 13.768 -37.065 1.00 61.91 110 TYR A CA 1
ATOM 882 C C . TYR A 1 110 ? 27.518 13.622 -35.600 1.00 61.91 110 TYR A C 1
ATOM 884 O O . TYR A 1 110 ? 27.540 12.529 -35.039 1.00 61.91 110 TYR A O 1
ATOM 892 N N . ASN A 1 111 ? 27.878 14.734 -34.959 1.00 64.88 111 ASN A N 1
ATOM 893 C CA . ASN A 1 111 ? 28.140 14.753 -33.524 1.00 64.88 111 ASN A CA 1
ATOM 894 C C . ASN A 1 111 ? 26.795 14.834 -32.788 1.00 64.88 111 ASN A C 1
ATOM 896 O O . ASN A 1 111 ? 26.349 15.912 -32.384 1.00 64.88 111 ASN A O 1
ATOM 900 N N . LEU A 1 112 ? 26.086 13.700 -32.707 1.00 69.56 112 LEU A N 1
ATOM 901 C CA . LEU A 1 112 ? 24.872 13.616 -31.903 1.00 69.56 112 LEU A CA 1
ATOM 902 C C . LEU A 1 112 ? 25.253 14.012 -30.478 1.00 69.56 112 LEU A C 1
ATOM 904 O O . LEU A 1 112 ? 26.088 13.369 -29.846 1.00 69.56 112 LEU A O 1
ATOM 908 N N . SER A 1 113 ? 24.658 15.095 -29.982 1.00 81.69 113 SER A N 1
ATOM 909 C CA . SER A 1 113 ? 24.959 15.549 -28.635 1.00 81.69 113 SER A CA 1
ATOM 910 C C . SER A 1 113 ? 24.511 14.473 -27.651 1.00 81.69 113 SER A C 1
ATOM 912 O O . SER A 1 113 ? 23.314 14.283 -27.425 1.00 81.69 113 SER A O 1
ATOM 914 N N . TRP A 1 114 ? 25.473 13.785 -27.037 1.00 76.81 114 TRP A N 1
ATOM 915 C CA . TRP A 1 114 ? 25.229 12.836 -25.950 1.00 76.81 114 TRP A CA 1
ATOM 916 C C . TRP A 1 114 ? 24.399 13.456 -24.816 1.00 76.81 114 TRP A C 1
ATOM 918 O O . TRP A 1 114 ? 23.666 12.750 -24.124 1.00 76.81 114 TRP A O 1
ATOM 928 N N . THR A 1 115 ? 24.411 14.787 -24.686 1.00 83.56 115 THR A N 1
ATOM 929 C CA . THR A 1 115 ? 23.540 15.553 -23.789 1.00 83.56 115 THR A CA 1
ATOM 930 C C . THR A 1 115 ? 22.051 15.367 -24.100 1.00 83.56 115 THR A C 1
ATOM 932 O O . THR A 1 115 ? 21.264 15.180 -23.173 1.00 83.56 115 THR A O 1
ATOM 935 N N . LEU A 1 116 ? 21.644 15.374 -25.376 1.00 82.56 116 LEU A N 1
ATOM 936 C CA . LEU A 1 116 ? 20.241 15.179 -25.777 1.00 82.56 116 LEU A CA 1
ATOM 937 C C . LEU A 1 116 ? 19.759 13.760 -25.461 1.00 82.56 116 LEU A C 1
ATOM 939 O O . LEU A 1 116 ? 18.678 13.589 -24.898 1.00 82.56 116 LEU A O 1
ATOM 943 N N . VAL A 1 117 ? 20.588 12.756 -25.763 1.00 80.19 117 VAL A N 1
ATOM 944 C CA . VAL A 1 117 ? 20.306 11.345 -25.448 1.00 80.19 117 VAL A CA 1
ATOM 945 C C . VAL A 1 117 ? 20.176 11.160 -23.936 1.00 80.19 117 VAL A C 1
ATOM 947 O O . VAL A 1 117 ? 19.201 10.588 -23.451 1.00 80.19 117 VAL A O 1
ATOM 950 N N . THR A 1 118 ? 21.110 11.729 -23.176 1.00 82.38 118 THR A N 1
ATOM 951 C CA . THR A 1 118 ? 21.112 11.665 -21.711 1.00 82.38 118 THR A CA 1
ATOM 952 C C . THR A 1 118 ? 19.870 12.332 -21.114 1.00 82.38 118 THR A C 1
ATOM 954 O O . THR A 1 118 ? 19.218 11.751 -20.246 1.00 82.38 118 THR A O 1
ATOM 957 N N . PHE A 1 119 ? 19.479 13.514 -21.600 1.00 86.75 119 PHE A N 1
ATOM 958 C CA . PHE A 1 119 ? 18.284 14.215 -21.122 1.00 86.75 119 PHE A CA 1
ATOM 959 C C . PHE A 1 119 ? 16.996 13.425 -21.389 1.00 86.75 119 PHE A C 1
ATOM 961 O O . PHE A 1 119 ? 16.159 13.289 -20.490 1.00 86.75 119 PHE A O 1
ATOM 968 N N . ALA A 1 120 ? 16.864 12.852 -22.591 1.00 83.81 120 ALA A N 1
ATOM 969 C CA . ALA A 1 120 ? 15.709 12.043 -22.976 1.00 83.81 120 ALA A CA 1
ATOM 970 C C . ALA A 1 120 ? 15.517 10.819 -22.069 1.00 83.81 120 ALA A C 1
ATOM 972 O O . ALA A 1 120 ? 14.387 10.382 -21.859 1.00 83.81 120 ALA A O 1
ATOM 973 N N . ILE A 1 121 ? 16.602 10.288 -21.498 1.00 80.69 121 ILE A N 1
ATOM 974 C CA . ILE A 1 121 ? 16.552 9.083 -20.667 1.00 80.69 121 ILE A CA 1
ATOM 975 C C . ILE A 1 121 ? 16.451 9.408 -19.172 1.00 80.69 121 ILE A C 1
ATOM 977 O O . ILE A 1 121 ? 15.676 8.775 -18.450 1.00 80.69 121 ILE A O 1
ATOM 981 N N . ILE A 1 122 ? 17.184 10.414 -18.691 1.00 85.00 122 ILE A N 1
ATOM 982 C CA . ILE A 1 122 ? 17.149 10.810 -17.278 1.00 85.00 122 ILE A CA 1
ATOM 983 C C . ILE A 1 122 ? 15.775 11.383 -16.904 1.00 85.00 122 ILE A C 1
ATOM 985 O O . ILE A 1 122 ? 15.267 11.085 -15.821 1.00 85.00 122 ILE A O 1
ATOM 989 N N . SER A 1 123 ? 15.138 12.155 -17.791 1.00 87.69 123 SER A N 1
ATOM 990 C CA . SER A 1 123 ? 13.846 12.798 -17.506 1.00 87.69 123 SER A CA 1
ATOM 991 C C . SER A 1 123 ? 12.741 11.793 -17.100 1.00 87.69 123 SER A C 1
ATOM 993 O O . SER A 1 123 ? 12.173 11.936 -16.007 1.00 87.69 123 SER A O 1
ATOM 995 N N . PRO A 1 124 ? 12.491 10.696 -17.849 1.00 84.44 124 PRO A N 1
ATOM 996 C CA . PRO A 1 124 ? 11.577 9.636 -17.420 1.00 84.44 124 PRO A CA 1
ATOM 997 C C . PRO A 1 124 ? 11.947 8.981 -16.085 1.00 84.44 124 PRO A C 1
ATOM 999 O O . PRO A 1 124 ? 11.052 8.617 -15.318 1.00 84.44 124 PRO A O 1
ATOM 1002 N N . ILE A 1 125 ? 13.239 8.804 -15.792 1.00 85.94 125 ILE A N 1
ATOM 1003 C CA . ILE A 1 125 ? 13.706 8.188 -14.539 1.00 85.94 125 ILE A CA 1
ATOM 1004 C C . ILE A 1 125 ? 13.386 9.099 -13.346 1.00 85.94 125 ILE A C 1
ATOM 1006 O O . ILE A 1 125 ? 12.885 8.620 -12.320 1.00 85.94 125 ILE A O 1
ATOM 1010 N N . ILE A 1 126 ? 13.601 10.411 -13.487 1.00 90.12 126 ILE A N 1
ATOM 1011 C CA . ILE A 1 126 ? 13.240 11.403 -12.464 1.00 90.12 126 ILE A CA 1
ATOM 1012 C C . ILE A 1 126 ? 11.726 11.381 -12.224 1.00 90.12 126 ILE A C 1
ATOM 1014 O O . ILE A 1 126 ? 11.289 11.269 -11.076 1.00 90.12 126 ILE A O 1
ATOM 1018 N N . MET A 1 127 ? 10.917 11.396 -13.289 1.00 87.94 127 MET A N 1
ATOM 1019 C CA . MET A 1 127 ? 9.455 11.369 -13.174 1.00 87.94 127 MET A CA 1
ATOM 1020 C C . MET A 1 127 ? 8.955 10.117 -12.434 1.00 87.94 127 MET A C 1
ATOM 1022 O O . MET A 1 127 ? 8.135 10.217 -11.521 1.00 87.94 127 MET A O 1
ATOM 1026 N N . GLN A 1 128 ? 9.472 8.932 -12.772 1.00 87.62 128 GLN A N 1
ATOM 1027 C CA . GLN A 1 128 ? 9.124 7.682 -12.081 1.00 87.62 128 GLN A CA 1
ATOM 1028 C C . GLN A 1 128 ? 9.485 7.716 -10.594 1.00 87.62 128 GLN A C 1
ATOM 1030 O O . GLN A 1 128 ? 8.736 7.216 -9.749 1.00 87.62 128 GLN A O 1
ATOM 1035 N N . THR A 1 129 ? 10.640 8.301 -10.284 1.00 88.69 129 THR A N 1
ATOM 1036 C CA . THR A 1 129 ? 11.140 8.435 -8.919 1.00 88.69 129 THR A CA 1
ATOM 1037 C C . THR A 1 129 ? 10.232 9.355 -8.105 1.00 88.69 129 THR A C 1
ATOM 1039 O O . THR A 1 129 ? 9.818 8.982 -7.006 1.00 88.69 129 THR A O 1
ATOM 1042 N N . GLN A 1 130 ? 9.807 10.489 -8.671 1.00 92.25 130 GLN A N 1
ATOM 1043 C CA . GLN A 1 130 ? 8.845 11.385 -8.024 1.00 92.25 130 GLN A CA 1
ATOM 1044 C C . GLN A 1 130 ? 7.510 10.684 -7.738 1.00 92.25 130 GLN A C 1
ATOM 1046 O O . GLN A 1 130 ? 6.986 10.764 -6.629 1.00 92.25 130 GLN A O 1
ATOM 1051 N N . GLN A 1 131 ? 6.981 9.922 -8.701 1.00 89.31 131 GLN A N 1
ATOM 1052 C CA . GLN A 1 131 ? 5.745 9.155 -8.504 1.00 89.31 131 GLN A CA 1
ATOM 1053 C C . GLN A 1 131 ? 5.889 8.086 -7.408 1.00 89.31 131 GLN A C 1
ATOM 1055 O O . GLN A 1 131 ? 4.934 7.766 -6.696 1.00 89.31 131 GLN A O 1
ATOM 1060 N N . ALA A 1 132 ? 7.081 7.514 -7.226 1.00 88.06 132 ALA A N 1
ATOM 1061 C CA . ALA A 1 132 ? 7.344 6.609 -6.114 1.00 88.06 132 ALA A CA 1
ATOM 1062 C C . ALA A 1 132 ? 7.305 7.330 -4.755 1.00 88.06 132 ALA A C 1
ATOM 1064 O O . ALA A 1 132 ? 6.690 6.800 -3.825 1.00 88.06 132 ALA A O 1
ATOM 1065 N N . TYR A 1 133 ? 7.885 8.530 -4.653 1.00 92.62 133 TYR A N 1
ATOM 1066 C CA . TYR A 1 133 ? 7.837 9.341 -3.433 1.00 92.62 133 TYR A CA 1
ATOM 1067 C C . TYR A 1 133 ? 6.417 9.804 -3.095 1.00 92.62 133 TYR A C 1
ATOM 1069 O O . TYR A 1 133 ? 5.956 9.540 -1.985 1.00 92.62 133 TYR A O 1
ATOM 1077 N N . ASN A 1 134 ? 5.673 10.342 -4.064 1.00 93.00 134 ASN A N 1
ATOM 1078 C CA . ASN A 1 134 ? 4.291 10.794 -3.856 1.00 93.00 134 ASN A CA 1
ATOM 1079 C C . ASN A 1 134 ? 3.389 9.673 -3.310 1.00 93.00 134 ASN A C 1
ATOM 1081 O O . ASN A 1 134 ? 2.578 9.881 -2.405 1.00 93.00 134 ASN A O 1
ATOM 1085 N N . ARG A 1 135 ? 3.548 8.443 -3.821 1.00 91.44 135 ARG A N 1
ATOM 1086 C CA . ARG A 1 135 ? 2.799 7.277 -3.323 1.00 91.44 135 ARG A CA 1
ATOM 1087 C C . ARG A 1 135 ? 3.196 6.886 -1.907 1.00 91.44 135 ARG A C 1
ATOM 1089 O O . ARG A 1 135 ? 2.329 6.497 -1.126 1.00 91.44 135 ARG A O 1
ATOM 1096 N N . ARG A 1 136 ? 4.486 6.974 -1.568 1.00 93.31 136 ARG A N 1
ATOM 1097 C CA . ARG A 1 136 ? 4.971 6.721 -0.205 1.00 93.31 136 ARG A CA 1
ATOM 1098 C C . ARG A 1 136 ? 4.376 7.731 0.771 1.00 93.31 136 ARG A C 1
ATOM 1100 O O . ARG A 1 136 ? 3.885 7.320 1.817 1.00 93.31 136 ARG A O 1
ATOM 1107 N N . GLU A 1 137 ? 4.400 9.014 0.434 1.00 95.69 137 GLU A N 1
ATOM 1108 C CA . GLU A 1 137 ? 3.824 10.074 1.268 1.00 95.69 137 GLU A CA 1
ATOM 1109 C C . GLU A 1 137 ? 2.318 9.883 1.449 1.00 95.69 137 GLU A C 1
ATOM 1111 O O . GLU A 1 137 ? 1.832 9.859 2.578 1.00 95.69 137 GLU A O 1
ATOM 1116 N N . SER A 1 138 ? 1.599 9.607 0.358 1.00 94.50 138 SER A N 1
ATOM 1117 C CA . SER A 1 138 ? 0.164 9.300 0.399 1.00 94.50 138 SER A CA 1
ATOM 1118 C C . SER A 1 138 ? -0.140 8.101 1.305 1.00 94.50 138 SER A C 1
ATOM 1120 O O . SER A 1 138 ? -1.050 8.156 2.128 1.00 94.50 138 SER A O 1
ATOM 1122 N N . ALA A 1 139 ? 0.646 7.022 1.215 1.00 94.75 139 ALA A N 1
ATOM 1123 C CA . ALA A 1 139 ? 0.478 5.854 2.078 1.00 94.75 139 ALA A CA 1
ATOM 1124 C C . ALA A 1 139 ? 0.731 6.178 3.560 1.00 94.75 139 ALA A C 1
ATOM 1126 O O . ALA A 1 139 ? -0.009 5.709 4.423 1.00 94.75 139 ALA A O 1
ATOM 1127 N N . LEU A 1 140 ? 1.749 6.987 3.868 1.00 95.50 140 LEU A N 1
ATOM 1128 C CA . LEU A 1 140 ? 2.045 7.401 5.243 1.00 95.50 140 LEU A CA 1
ATOM 1129 C C . LEU A 1 140 ? 0.913 8.245 5.839 1.00 95.50 140 LEU A C 1
ATOM 1131 O O . LEU A 1 140 ? 0.527 8.008 6.985 1.00 95.50 140 LEU A O 1
ATOM 1135 N N . LEU A 1 141 ? 0.349 9.169 5.056 1.00 96.69 141 LEU A N 1
ATOM 1136 C CA . LEU A 1 141 ? -0.807 9.968 5.467 1.00 96.69 141 LEU A CA 1
ATOM 1137 C C . LEU A 1 141 ? -2.022 9.081 5.754 1.00 96.69 141 LEU A C 1
ATOM 1139 O O . LEU A 1 141 ? -2.603 9.171 6.833 1.00 96.69 141 LEU A O 1
ATOM 1143 N N . LEU A 1 142 ? -2.345 8.148 4.855 1.00 95.94 142 LEU A N 1
ATOM 1144 C CA . LEU A 1 142 ? -3.459 7.215 5.046 1.00 95.94 142 LEU A CA 1
ATOM 1145 C C . LEU A 1 142 ? -3.277 6.315 6.280 1.00 95.94 142 LEU A C 1
ATOM 1147 O O . LEU A 1 142 ? -4.246 6.039 6.989 1.00 95.94 142 LEU A O 1
ATOM 1151 N N . ILE A 1 143 ? -2.049 5.866 6.572 1.00 95.81 143 ILE A N 1
ATOM 1152 C CA . ILE A 1 143 ? -1.743 5.096 7.791 1.00 95.81 143 ILE A CA 1
ATOM 1153 C C . ILE A 1 143 ? -1.970 5.956 9.040 1.00 95.81 143 ILE A C 1
ATOM 1155 O O . ILE A 1 143 ? -2.576 5.485 10.007 1.00 95.81 143 ILE A O 1
ATOM 1159 N N . ALA A 1 144 ? -1.497 7.205 9.033 1.00 96.50 144 ALA A N 1
ATOM 1160 C CA . ALA A 1 144 ? -1.666 8.127 10.152 1.00 96.50 144 ALA A CA 1
ATOM 1161 C C . ALA A 1 144 ? -3.150 8.434 10.414 1.00 96.50 144 ALA A C 1
ATOM 1163 O O . ALA A 1 144 ? -3.604 8.330 11.556 1.00 96.50 144 ALA A O 1
ATOM 1164 N N . GLU A 1 145 ? -3.917 8.724 9.363 1.00 96.38 145 GLU A N 1
ATOM 1165 C CA . GLU A 1 145 ? -5.363 8.953 9.434 1.00 96.38 145 GLU A CA 1
ATOM 1166 C C . GLU A 1 145 ? -6.109 7.717 9.939 1.00 96.38 145 GLU A C 1
ATOM 1168 O O . GLU A 1 145 ? -6.923 7.820 10.856 1.00 96.38 145 GLU A O 1
ATOM 1173 N N . CYS A 1 146 ? -5.807 6.531 9.401 1.00 95.69 146 CYS A N 1
ATOM 1174 C CA . CYS A 1 146 ? -6.442 5.286 9.830 1.00 95.69 146 CYS A CA 1
ATOM 1175 C C . CYS A 1 146 ? -6.188 5.022 11.323 1.00 95.69 146 CYS A C 1
ATOM 1177 O O . CYS A 1 146 ? -7.121 4.731 12.074 1.00 95.69 146 CYS A O 1
ATOM 1179 N N . LYS A 1 147 ? -4.945 5.214 11.785 1.00 95.31 147 LYS A N 1
ATOM 1180 C CA . LYS A 1 147 ? -4.587 5.100 13.205 1.00 95.31 147 LYS A CA 1
ATOM 1181 C C . LYS A 1 147 ? -5.343 6.116 14.066 1.00 95.31 147 LYS A C 1
ATOM 1183 O O . LYS A 1 147 ? -5.870 5.737 15.111 1.00 95.31 147 LYS A O 1
ATOM 1188 N N . ALA A 1 148 ? -5.401 7.381 13.653 1.00 96.81 148 ALA A N 1
ATOM 1189 C CA . ALA A 1 148 ? -6.101 8.429 14.395 1.00 96.81 148 ALA A CA 1
ATOM 1190 C C . ALA A 1 148 ? -7.603 8.126 14.517 1.00 96.81 148 ALA A C 1
ATOM 1192 O O . ALA A 1 148 ? -8.158 8.180 15.614 1.00 96.81 148 ALA A O 1
ATOM 1193 N N . LEU A 1 149 ? -8.245 7.721 13.417 1.00 96.25 149 LEU A N 1
ATOM 1194 C CA . LEU A 1 149 ? -9.659 7.346 13.395 1.00 96.25 149 LEU A CA 1
ATOM 1195 C C . LEU A 1 149 ? -9.951 6.133 14.286 1.00 96.25 149 LEU A C 1
ATOM 1197 O O . LEU A 1 149 ? -10.907 6.160 15.055 1.00 96.25 149 LEU A O 1
ATOM 1201 N N . MET A 1 150 ? -9.107 5.100 14.241 1.00 94.81 1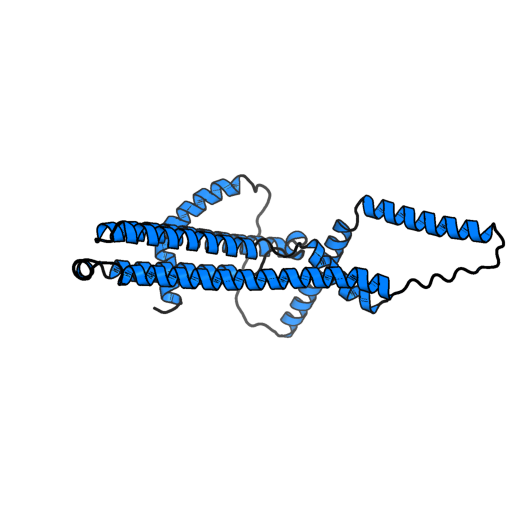50 MET A N 1
ATOM 1202 C CA . MET A 1 150 ? -9.228 3.917 15.100 1.00 94.81 150 MET A CA 1
ATOM 1203 C C . MET A 1 150 ? -9.101 4.250 16.593 1.00 94.81 150 MET A C 1
ATOM 1205 O O . MET A 1 150 ? -9.837 3.712 17.423 1.00 94.81 150 MET A O 1
ATOM 1209 N N . VAL A 1 151 ? -8.183 5.154 16.953 1.00 94.44 151 VAL A N 1
ATOM 1210 C CA . VAL A 1 151 ? -8.037 5.631 18.337 1.00 94.44 151 VAL A CA 1
ATOM 1211 C C . VAL A 1 151 ? -9.261 6.441 18.759 1.00 94.44 151 VAL A C 1
ATOM 1213 O O . VAL A 1 151 ? -9.795 6.193 19.839 1.00 94.44 151 VAL A O 1
ATOM 1216 N N . ASN A 1 152 ? -9.748 7.349 17.911 1.00 94.25 152 ASN A N 1
ATOM 1217 C CA . ASN A 1 152 ? -10.953 8.137 18.185 1.00 94.25 152 ASN A CA 1
ATOM 1218 C C . ASN A 1 152 ? -12.194 7.251 18.340 1.00 94.25 152 ASN A C 1
ATOM 1220 O O . ASN A 1 152 ? -12.983 7.459 19.258 1.00 94.25 152 ASN A O 1
ATOM 1224 N N . PHE A 1 153 ? -12.328 6.213 17.514 1.00 94.06 153 PHE A N 1
ATOM 1225 C CA . PHE A 1 153 ? -13.388 5.217 17.639 1.00 94.06 153 PHE A CA 1
ATOM 1226 C C . PHE A 1 153 ? -13.340 4.509 19.003 1.00 94.06 153 PHE A C 1
ATOM 1228 O O . PHE A 1 153 ? -14.358 4.408 19.691 1.00 94.06 153 PHE A O 1
ATOM 1235 N N . TYR A 1 154 ? -12.156 4.073 19.444 1.00 92.50 154 TYR A N 1
ATOM 1236 C CA . TYR A 1 154 ? -11.986 3.459 20.764 1.00 92.50 154 TYR A CA 1
ATOM 1237 C C . TYR A 1 154 ? -12.255 4.440 21.919 1.00 92.50 154 TYR A C 1
ATOM 1239 O O . TYR A 1 154 ? -12.869 4.058 22.915 1.00 92.50 154 TYR A O 1
ATOM 1247 N N . MET A 1 155 ? -11.836 5.704 21.801 1.00 92.00 155 MET A N 1
ATOM 1248 C CA . MET A 1 155 ? -12.117 6.722 22.821 1.00 92.00 155 MET A CA 1
ATOM 1249 C C . MET A 1 155 ? -13.612 7.023 22.925 1.00 92.00 155 MET A C 1
ATOM 1251 O O . MET A 1 155 ? -14.135 7.110 24.036 1.00 92.00 155 MET A O 1
ATOM 1255 N N . ALA A 1 156 ? -14.323 7.065 21.797 1.00 90.69 156 ALA A N 1
ATOM 1256 C CA . ALA A 1 156 ? -15.772 7.223 21.772 1.00 90.69 156 ALA A CA 1
ATOM 1257 C C . ALA A 1 156 ? -16.498 6.099 22.534 1.00 90.69 156 ALA A C 1
ATOM 1259 O O . ALA A 1 156 ? -17.411 6.380 23.306 1.00 90.69 156 ALA A O 1
ATOM 1260 N N . HIS A 1 157 ? -16.026 4.847 22.438 1.00 88.56 157 HIS A N 1
ATOM 1261 C CA . HIS A 1 157 ? -16.579 3.717 23.209 1.00 88.56 157 HIS A CA 1
ATOM 1262 C C . HIS A 1 157 ? -16.418 3.874 24.729 1.00 88.56 157 HIS A C 1
ATOM 1264 O O . HIS A 1 157 ? -17.106 3.199 25.492 1.00 88.56 157 HIS A O 1
ATOM 1270 N N . ARG A 1 158 ? -15.494 4.728 25.185 1.00 85.25 158 ARG A N 1
ATOM 1271 C CA . ARG A 1 158 ? -15.226 4.951 26.612 1.00 85.25 158 ARG A CA 1
ATOM 1272 C C . ARG A 1 158 ? -15.837 6.232 27.159 1.00 85.25 158 ARG A C 1
ATOM 1274 O O . ARG A 1 158 ? -16.109 6.265 28.350 1.00 85.25 158 ARG A O 1
ATOM 1281 N N . GLN A 1 159 ? -15.966 7.272 26.339 1.00 88.62 159 GLN A N 1
ATOM 1282 C CA . GLN A 1 159 ? -16.238 8.631 26.818 1.00 88.62 159 GLN A CA 1
ATOM 1283 C C . GLN A 1 159 ? -17.561 9.220 26.328 1.00 88.62 159 GLN A C 1
ATOM 1285 O O . GLN A 1 159 ? -18.039 10.166 26.940 1.00 88.62 159 GLN A O 1
ATOM 1290 N N . TRP A 1 160 ? -18.132 8.728 25.224 1.00 89.38 160 TRP A N 1
ATOM 1291 C CA . TRP A 1 160 ? -19.312 9.366 24.620 1.00 89.38 160 TRP A CA 1
ATOM 1292 C C . TRP A 1 160 ? -20.631 8.903 25.240 1.00 89.38 160 TRP A C 1
ATOM 1294 O O . TRP A 1 160 ? -21.667 9.512 25.014 1.00 89.38 160 TRP A O 1
ATOM 1304 N N . ILE A 1 161 ? -20.622 7.844 26.048 1.00 86.19 161 ILE A N 1
ATOM 1305 C CA . ILE A 1 161 ? -21.812 7.461 26.806 1.00 86.19 161 ILE A CA 1
ATOM 1306 C C . ILE A 1 161 ? -21.918 8.375 28.030 1.00 86.19 161 ILE A C 1
ATOM 1308 O O . ILE A 1 161 ? -20.935 8.657 28.714 1.00 86.19 161 ILE A O 1
ATOM 1312 N N . LYS A 1 162 ? -23.136 8.856 28.306 1.00 83.25 162 LYS A N 1
ATOM 1313 C CA . LYS A 1 162 ? -23.411 9.695 29.479 1.00 83.25 162 LYS A CA 1
ATOM 1314 C C . LYS A 1 162 ? -22.962 8.980 30.763 1.00 83.25 162 LYS A C 1
ATOM 1316 O O . LYS A 1 162 ? -23.235 7.784 30.896 1.00 83.25 162 LYS A O 1
ATOM 1321 N N . PRO A 1 163 ? -22.373 9.692 31.741 1.00 80.62 163 PRO A N 1
ATOM 1322 C CA . PRO A 1 163 ? -21.806 9.078 32.946 1.00 80.62 163 PRO A CA 1
ATOM 1323 C C . PRO A 1 163 ? -22.825 8.233 33.726 1.00 80.62 163 PRO A C 1
ATOM 1325 O O . PRO A 1 163 ? -22.477 7.181 34.250 1.00 80.62 163 PRO A O 1
ATOM 1328 N N . GLU A 1 164 ? -24.098 8.634 33.717 1.00 80.75 164 GLU A N 1
ATOM 1329 C CA . GLU A 1 164 ? -25.211 7.911 34.350 1.00 80.75 164 GLU A CA 1
ATOM 1330 C C . GLU A 1 164 ? -25.446 6.513 33.754 1.00 80.75 164 GLU A C 1
ATOM 1332 O O . GLU A 1 164 ? -25.763 5.569 34.471 1.00 80.75 164 GLU A O 1
ATOM 1337 N N . LYS A 1 165 ? -25.273 6.365 32.434 1.00 79.69 165 LYS A N 1
ATOM 1338 C CA . LYS A 1 165 ? -25.471 5.097 31.711 1.00 79.69 165 LYS A CA 1
ATOM 1339 C C . LYS A 1 165 ? -24.171 4.319 31.520 1.00 79.69 165 LYS A C 1
ATOM 1341 O O . LYS A 1 165 ? -24.211 3.140 31.185 1.00 79.69 165 LYS A O 1
ATOM 1346 N N . GLN A 1 166 ? -23.026 4.949 31.783 1.00 78.88 166 GLN A N 1
ATOM 1347 C CA . GLN A 1 166 ? -21.700 4.348 31.658 1.00 78.88 166 GLN A CA 1
ATOM 1348 C C . GLN A 1 166 ? -21.541 3.105 32.546 1.00 78.88 166 GLN A C 1
ATOM 1350 O O . GLN A 1 166 ? -20.923 2.131 32.125 1.00 78.88 166 GLN A O 1
ATOM 1355 N N . ALA A 1 167 ? -22.128 3.113 33.748 1.00 76.50 167 ALA A N 1
ATOM 1356 C CA . ALA A 1 167 ? -22.097 1.976 34.671 1.00 76.50 167 ALA A CA 1
ATOM 1357 C C . ALA A 1 167 ? -22.858 0.743 34.144 1.00 76.50 167 ALA A C 1
ATOM 1359 O O . ALA A 1 167 ? -22.573 -0.377 34.559 1.00 76.50 167 ALA A O 1
ATOM 1360 N N . LEU A 1 168 ? -23.798 0.943 33.213 1.00 79.88 168 LEU A N 1
ATOM 1361 C CA . LEU A 1 168 ? -24.587 -0.121 32.589 1.00 79.88 168 LEU A CA 1
ATOM 1362 C C . LEU A 1 168 ? -23.860 -0.775 31.399 1.00 79.88 168 LEU A C 1
ATOM 1364 O O . LEU A 1 168 ? -24.317 -1.791 30.877 1.00 79.88 168 LEU A O 1
ATOM 1368 N N . VAL A 1 169 ? -22.750 -0.190 30.936 1.00 82.06 169 VAL A N 1
ATOM 1369 C CA . VAL A 1 169 ? -21.996 -0.694 29.785 1.00 82.06 169 VAL A CA 1
ATOM 1370 C C . VAL A 1 169 ? -21.158 -1.897 30.215 1.00 82.06 169 VAL A C 1
ATOM 1372 O O . VAL A 1 169 ? -20.297 -1.760 31.089 1.00 82.06 169 VAL A O 1
ATOM 1375 N N . PRO A 1 170 ? -21.321 -3.069 29.576 1.00 85.56 170 PRO A N 1
ATOM 1376 C CA . PRO A 1 170 ? -20.502 -4.226 29.896 1.00 85.56 170 PRO A CA 1
ATOM 1377 C C . PRO A 1 170 ? -19.014 -3.928 29.634 1.00 85.56 170 PRO A C 1
ATOM 1379 O O . PRO A 1 170 ? -18.658 -3.545 28.514 1.00 85.56 170 PRO A O 1
ATOM 1382 N N . PRO A 1 171 ? -18.097 -4.175 30.590 1.00 84.06 171 PRO A N 1
ATOM 1383 C CA . PRO A 1 171 ? -16.660 -3.983 30.360 1.00 84.06 171 PRO A CA 1
ATOM 1384 C C . PRO A 1 171 ? -16.129 -4.896 29.240 1.00 84.06 171 PRO A C 1
ATOM 1386 O O . PRO A 1 171 ? -15.147 -4.569 28.568 1.00 84.06 171 PRO A O 1
ATOM 1389 N N . ALA A 1 172 ? -16.819 -6.012 28.983 1.00 87.00 172 ALA A N 1
ATOM 1390 C CA . ALA A 1 172 ? -16.566 -6.898 27.853 1.00 87.00 172 ALA A CA 1
ATOM 1391 C C . ALA A 1 172 ? -16.692 -6.184 26.494 1.00 87.00 172 ALA A C 1
ATOM 1393 O O . ALA A 1 172 ? -15.886 -6.446 25.603 1.00 87.00 172 ALA A O 1
ATOM 1394 N N . LEU A 1 173 ? -17.629 -5.238 26.341 1.00 86.44 173 LEU A N 1
ATOM 1395 C CA . LEU A 1 173 ? -17.844 -4.500 25.091 1.00 86.44 173 LEU A CA 1
ATOM 1396 C C . LEU A 1 173 ? -16.634 -3.623 24.735 1.00 86.44 173 LEU A C 1
ATOM 1398 O O . LEU A 1 173 ? -16.162 -3.624 23.596 1.00 86.44 173 LEU A O 1
ATOM 1402 N N . ILE A 1 174 ? -16.092 -2.925 25.737 1.00 87.00 174 ILE A N 1
ATOM 1403 C CA . ILE A 1 174 ? -14.917 -2.050 25.602 1.00 87.00 174 ILE A CA 1
ATOM 1404 C C . ILE A 1 174 ? -13.654 -2.883 25.341 1.00 87.00 174 ILE A C 1
ATOM 1406 O O . ILE A 1 174 ? -12.805 -2.519 24.526 1.00 87.00 174 ILE A O 1
ATOM 1410 N N . ASN A 1 175 ? -13.521 -4.032 26.006 1.00 89.75 175 ASN A N 1
ATOM 1411 C CA . ASN A 1 175 ? -12.405 -4.943 25.758 1.00 89.75 175 ASN A CA 1
ATOM 1412 C C . ASN A 1 175 ? -12.475 -5.556 24.354 1.00 89.75 175 ASN A C 1
ATOM 1414 O O . ASN A 1 175 ? -11.452 -5.642 23.672 1.00 89.75 175 ASN A O 1
ATOM 1418 N N . ARG A 1 176 ? -13.679 -5.907 23.888 1.00 90.44 176 ARG A N 1
ATOM 1419 C CA . ARG A 1 176 ? -13.924 -6.391 22.527 1.00 90.44 176 ARG A CA 1
ATOM 1420 C C . ARG A 1 176 ? -13.599 -5.319 21.485 1.00 90.44 176 ARG A C 1
ATOM 1422 O O . ARG A 1 176 ? -12.920 -5.633 20.512 1.00 90.44 176 ARG A O 1
ATOM 1429 N N . SER A 1 177 ? -13.977 -4.058 21.709 1.00 90.69 177 SER A N 1
ATOM 1430 C CA . SER A 1 177 ? -13.653 -2.966 20.775 1.00 90.69 177 SER A CA 1
ATOM 1431 C C . SER A 1 177 ? -12.151 -2.740 20.664 1.00 90.69 177 SER A C 1
ATOM 1433 O O . SER A 1 177 ? -11.600 -2.667 19.566 1.00 90.69 177 SER A O 1
ATOM 1435 N N . LYS A 1 178 ? -11.452 -2.751 21.802 1.00 91.75 178 LYS A N 1
ATOM 1436 C CA . LYS A 1 178 ? -9.989 -2.689 21.858 1.00 91.75 178 LYS A CA 1
ATOM 1437 C C . LYS A 1 178 ? -9.331 -3.842 21.101 1.00 91.75 178 LYS A C 1
ATOM 1439 O O . LYS A 1 178 ? -8.337 -3.619 20.408 1.00 91.75 178 LYS A O 1
ATOM 1444 N N . LEU A 1 179 ? -9.854 -5.060 21.259 1.00 92.56 179 LEU A N 1
ATOM 1445 C CA . LEU A 1 179 ? -9.358 -6.257 20.583 1.00 92.56 179 LEU A CA 1
ATOM 1446 C C . LEU A 1 179 ? -9.541 -6.143 19.066 1.00 92.56 179 LEU A C 1
ATOM 1448 O O . LEU A 1 179 ? -8.568 -6.324 18.340 1.00 92.56 179 LEU A O 1
ATOM 1452 N N . ILE A 1 180 ? -10.740 -5.783 18.597 1.00 92.75 180 ILE A N 1
ATOM 1453 C CA . ILE A 1 180 ? -11.055 -5.647 17.166 1.00 92.75 180 ILE A CA 1
ATOM 1454 C C . ILE A 1 180 ? -10.191 -4.557 16.527 1.00 92.75 180 ILE A C 1
ATOM 1456 O O . ILE A 1 180 ? -9.523 -4.815 15.529 1.00 92.75 180 ILE A O 1
ATOM 1460 N N . VAL A 1 181 ? -10.138 -3.363 17.126 1.00 93.69 181 VAL A N 1
ATOM 1461 C CA . VAL A 1 181 ? -9.348 -2.238 16.602 1.00 93.69 181 VAL A CA 1
ATOM 1462 C C . VAL A 1 181 ? -7.869 -2.612 16.480 1.00 93.69 181 VAL A C 1
ATOM 1464 O O . VAL A 1 181 ? -7.247 -2.383 15.442 1.00 93.69 181 VAL A O 1
ATOM 1467 N N . ARG A 1 182 ? -7.287 -3.223 17.521 1.00 93.50 182 ARG A N 1
ATOM 1468 C CA . ARG A 1 182 ? -5.882 -3.654 17.473 1.00 93.50 182 ARG A CA 1
ATOM 1469 C C . ARG A 1 182 ? -5.667 -4.815 16.504 1.00 93.50 182 ARG A C 1
ATOM 1471 O O . ARG A 1 182 ? -4.634 -4.834 15.842 1.00 93.50 182 ARG A O 1
ATOM 1478 N N . GLY A 1 183 ? -6.612 -5.749 16.418 1.00 92.75 183 GLY A N 1
ATOM 1479 C CA . GLY A 1 183 ? -6.587 -6.869 15.480 1.00 92.75 183 GLY A CA 1
ATOM 1480 C C . GLY A 1 183 ? -6.527 -6.390 14.033 1.00 92.75 183 GLY A C 1
ATOM 1481 O O . GLY A 1 183 ? -5.585 -6.731 13.325 1.00 92.75 183 GLY A O 1
ATOM 1482 N N . ILE A 1 184 ? -7.437 -5.491 13.640 1.00 93.88 184 ILE A N 1
ATOM 1483 C CA . ILE A 1 184 ? -7.452 -4.882 12.300 1.00 93.88 184 ILE A CA 1
ATOM 1484 C C . ILE A 1 184 ? -6.130 -4.165 12.009 1.00 93.88 184 ILE A C 1
ATOM 1486 O O . ILE A 1 184 ? -5.570 -4.327 10.930 1.00 93.88 184 ILE A O 1
ATOM 1490 N N . MET A 1 185 ? -5.596 -3.398 12.964 1.00 93.69 185 MET A N 1
ATOM 1491 C CA . MET A 1 185 ? -4.314 -2.704 12.787 1.00 93.69 185 MET A CA 1
ATOM 1492 C C . MET A 1 185 ? -3.135 -3.669 12.617 1.00 93.69 185 MET A C 1
ATOM 1494 O O . MET A 1 185 ? -2.260 -3.412 11.793 1.00 93.69 185 MET A O 1
ATOM 1498 N N . TYR A 1 186 ? -3.092 -4.780 13.359 1.00 93.19 186 TYR A N 1
ATOM 1499 C CA . TYR A 1 186 ? -2.036 -5.778 13.189 1.00 93.19 186 TYR A CA 1
ATOM 1500 C C . TYR A 1 186 ? -2.137 -6.508 11.852 1.00 93.19 186 TYR A C 1
ATOM 1502 O O . TYR A 1 186 ? -1.110 -6.651 11.192 1.00 93.19 186 TYR A O 1
ATOM 1510 N N . GLU A 1 187 ? -3.339 -6.909 11.435 1.00 92.19 187 GLU A N 1
ATOM 1511 C CA . GLU A 1 187 ? -3.538 -7.562 10.137 1.00 92.19 187 GLU A CA 1
ATOM 1512 C C . GLU A 1 187 ? -3.258 -6.595 8.980 1.00 92.19 187 GLU A C 1
ATOM 1514 O O . GLU A 1 187 ? -2.631 -6.984 7.998 1.00 92.19 187 GLU A O 1
ATOM 1519 N N . LEU A 1 188 ? -3.615 -5.311 9.112 1.00 93.00 188 LEU A N 1
ATOM 1520 C CA . LEU A 1 188 ? -3.264 -4.276 8.138 1.00 93.00 188 LEU A CA 1
ATOM 1521 C C . LEU A 1 188 ? -1.744 -4.099 8.043 1.00 93.00 188 LEU A C 1
ATOM 1523 O O . LEU A 1 188 ? -1.196 -4.082 6.944 1.00 93.00 188 LEU A O 1
ATOM 1527 N N . CYS A 1 189 ? -1.043 -4.011 9.176 1.00 92.44 189 CYS A N 1
ATOM 1528 C CA . CYS A 1 189 ? 0.418 -3.939 9.197 1.00 92.44 189 CYS A CA 1
ATOM 1529 C C . CYS A 1 189 ? 1.061 -5.184 8.580 1.00 92.44 189 CYS A C 1
ATOM 1531 O O . CYS A 1 189 ? 2.016 -5.056 7.815 1.00 92.44 189 CYS A O 1
ATOM 1533 N N . GLU A 1 190 ? 0.556 -6.379 8.890 1.00 91.25 190 GLU A N 1
ATOM 1534 C CA . GLU A 1 190 ? 1.053 -7.620 8.300 1.00 91.25 190 GLU A CA 1
ATOM 1535 C C . GLU A 1 190 ? 0.819 -7.638 6.791 1.00 91.25 190 GLU A C 1
ATOM 1537 O O . GLU A 1 190 ? 1.763 -7.862 6.037 1.00 91.25 190 GLU A O 1
ATOM 1542 N N . MET A 1 191 ? -0.389 -7.297 6.344 1.00 90.69 191 MET A N 1
ATOM 1543 C CA . MET A 1 191 ? -0.733 -7.199 4.932 1.00 90.69 191 MET A CA 1
ATOM 1544 C C . MET A 1 191 ? 0.162 -6.190 4.209 1.00 90.69 191 MET A C 1
ATOM 1546 O O . MET A 1 191 ? 0.648 -6.500 3.127 1.00 90.69 191 MET A O 1
ATOM 1550 N N . LEU A 1 192 ? 0.422 -5.012 4.782 1.00 90.56 192 LEU A N 1
ATOM 1551 C CA . LEU A 1 192 ? 1.313 -4.003 4.193 1.00 90.56 192 LEU A CA 1
ATOM 1552 C C . LEU A 1 192 ? 2.792 -4.425 4.207 1.00 90.56 192 LEU A C 1
ATOM 1554 O O . LEU A 1 192 ? 3.554 -3.981 3.350 1.00 90.56 192 LEU A O 1
ATOM 1558 N N . SER A 1 193 ? 3.187 -5.286 5.148 1.00 89.88 193 SER A N 1
ATOM 1559 C CA . SER A 1 193 ? 4.553 -5.823 5.258 1.00 89.88 193 SER A CA 1
ATOM 1560 C C . SER A 1 193 ? 4.794 -7.040 4.366 1.00 89.88 193 SER A C 1
ATOM 1562 O O . SER A 1 193 ? 5.948 -7.407 4.140 1.00 89.88 193 SER A O 1
ATOM 1564 N N . LEU A 1 194 ? 3.733 -7.682 3.865 1.00 87.44 194 LEU A N 1
ATOM 1565 C CA . LEU A 1 194 ? 3.877 -8.780 2.917 1.00 87.44 194 LEU A CA 1
ATOM 1566 C C . LEU A 1 194 ? 4.615 -8.308 1.656 1.00 87.44 194 LEU A C 1
ATOM 1568 O O . LEU A 1 194 ? 4.388 -7.181 1.194 1.00 87.44 194 LEU A O 1
ATOM 1572 N N . PRO A 1 195 ? 5.454 -9.172 1.053 1.00 80.94 195 PRO A N 1
ATOM 1573 C CA . PRO A 1 195 ? 6.057 -8.854 -0.228 1.00 80.94 195 PRO A CA 1
ATOM 1574 C C . PRO A 1 195 ? 4.968 -8.572 -1.279 1.00 80.94 195 PRO A C 1
ATOM 1576 O O . PRO A 1 195 ? 3.800 -8.935 -1.131 1.00 80.94 195 PRO A O 1
ATOM 1579 N N . THR A 1 196 ? 5.332 -7.898 -2.365 1.00 73.31 196 THR A N 1
ATOM 1580 C CA . THR A 1 196 ? 4.414 -7.672 -3.491 1.00 73.31 196 THR A CA 1
ATOM 1581 C C . THR A 1 196 ? 4.661 -8.698 -4.586 1.00 73.31 196 THR A C 1
ATOM 1583 O O . THR A 1 196 ? 5.808 -8.881 -5.002 1.00 73.31 196 THR A O 1
ATOM 1586 N N . ILE A 1 197 ? 3.587 -9.302 -5.092 1.00 68.44 197 ILE A N 1
ATOM 1587 C CA . ILE A 1 197 ? 3.612 -10.410 -6.058 1.00 68.44 197 ILE A CA 1
ATOM 1588 C C . ILE A 1 197 ? 3.807 -9.923 -7.513 1.00 68.44 197 ILE A C 1
ATOM 1590 O O . ILE A 1 197 ? 3.898 -10.701 -8.449 1.00 68.44 197 ILE A O 1
ATOM 1594 N N . THR A 1 198 ? 4.010 -8.631 -7.749 1.00 65.62 198 THR A N 1
ATOM 1595 C CA . THR A 1 198 ? 4.063 -8.053 -9.106 1.00 65.62 198 THR A CA 1
ATOM 1596 C C . THR A 1 198 ? 5.410 -8.184 -9.834 1.00 65.62 198 THR A C 1
ATOM 1598 O O . THR A 1 198 ? 5.629 -7.517 -10.845 1.00 65.62 198 THR A O 1
ATOM 1601 N N . ARG A 1 199 ? 6.354 -9.002 -9.344 1.00 68.75 199 ARG A N 1
ATOM 1602 C CA . ARG A 1 199 ? 7.666 -9.167 -9.997 1.00 68.75 199 ARG A CA 1
ATOM 1603 C C . ARG A 1 199 ? 7.566 -10.059 -11.233 1.00 68.75 199 ARG A C 1
ATOM 1605 O O . ARG A 1 199 ? 6.889 -11.078 -11.207 1.00 68.75 199 ARG A O 1
ATOM 1612 N N . GLY A 1 200 ? 8.355 -9.736 -12.259 1.00 64.12 200 GLY A N 1
ATOM 1613 C CA . GLY A 1 200 ? 8.487 -10.538 -13.479 1.00 64.12 200 GLY A CA 1
ATOM 1614 C C . GLY A 1 200 ? 8.756 -12.023 -13.224 1.00 64.12 200 GLY A C 1
ATOM 1615 O O . GLY A 1 200 ? 8.119 -12.862 -13.847 1.00 64.12 200 GLY A O 1
ATOM 1616 N N . ARG A 1 201 ? 9.601 -12.365 -12.241 1.00 69.88 201 ARG A N 1
ATOM 1617 C CA . ARG A 1 201 ? 9.893 -13.764 -11.881 1.00 69.88 201 ARG A CA 1
ATOM 1618 C C . ARG A 1 201 ? 8.643 -14.603 -11.573 1.00 69.88 201 ARG A C 1
ATOM 1620 O O . ARG A 1 201 ? 8.616 -15.780 -11.905 1.00 69.88 201 ARG A O 1
ATOM 1627 N N . HIS A 1 202 ? 7.597 -14.000 -11.003 1.00 74.19 202 HIS A N 1
ATOM 1628 C CA . HIS A 1 202 ? 6.359 -14.705 -10.658 1.00 74.19 202 HIS A CA 1
ATOM 1629 C C . HIS A 1 202 ? 5.483 -15.022 -11.879 1.00 74.19 202 HIS A C 1
ATOM 1631 O O . HIS A 1 202 ? 4.552 -15.803 -11.763 1.00 74.19 202 HIS A O 1
ATOM 1637 N N . ARG A 1 203 ? 5.769 -14.421 -13.043 1.00 68.88 203 ARG A N 1
ATOM 1638 C CA . ARG A 1 203 ? 5.059 -14.681 -14.304 1.00 68.88 203 ARG A CA 1
ATOM 1639 C C . ARG A 1 203 ? 5.806 -15.658 -15.217 1.00 68.88 203 ARG A C 1
ATOM 1641 O O . ARG A 1 203 ? 5.167 -16.351 -15.991 1.00 68.88 203 ARG A O 1
ATOM 1648 N N . PHE A 1 204 ? 7.138 -15.694 -15.144 1.00 65.38 204 PHE A N 1
ATOM 1649 C CA . PHE A 1 204 ? 7.978 -16.427 -16.106 1.00 65.38 204 PHE A CA 1
ATOM 1650 C C . PHE A 1 204 ? 8.660 -17.682 -15.541 1.00 65.38 204 PHE A C 1
ATOM 1652 O O . PHE A 1 204 ? 9.359 -18.363 -16.282 1.00 65.38 204 PHE A O 1
ATOM 1659 N N . THR A 1 205 ? 8.512 -17.990 -14.247 1.00 73.69 205 THR A N 1
ATOM 1660 C CA . THR A 1 205 ? 9.174 -19.155 -13.629 1.00 73.69 205 THR A CA 1
ATOM 1661 C C . THR A 1 205 ? 8.182 -20.001 -12.839 1.00 73.69 205 THR A C 1
ATOM 1663 O O . THR A 1 205 ? 7.416 -19.450 -12.053 1.00 73.69 205 THR A O 1
ATOM 1666 N N . SER A 1 206 ? 8.228 -21.331 -12.980 1.00 71.38 206 SER A N 1
ATOM 1667 C CA . SER A 1 206 ? 7.331 -22.254 -12.259 1.00 71.38 206 SER A CA 1
ATOM 1668 C C . SER A 1 206 ? 7.474 -22.129 -10.738 1.00 71.38 206 SER A C 1
ATOM 1670 O O . SER A 1 206 ? 6.486 -22.082 -10.013 1.00 71.38 206 SER A O 1
ATOM 1672 N N . HIS A 1 207 ? 8.706 -21.955 -10.242 1.00 75.12 207 HIS A N 1
ATOM 1673 C CA . HIS A 1 207 ? 8.955 -21.694 -8.821 1.00 75.12 207 HIS A CA 1
ATOM 1674 C C . HIS A 1 207 ? 8.347 -20.359 -8.353 1.00 75.12 207 HIS A C 1
ATOM 1676 O O . HIS A 1 207 ? 7.748 -20.289 -7.281 1.00 75.12 207 HIS A O 1
ATOM 1682 N N . GLY A 1 208 ? 8.464 -19.304 -9.166 1.00 75.06 208 GLY A N 1
ATOM 1683 C CA . GLY A 1 208 ? 7.891 -17.995 -8.861 1.00 75.06 208 GLY A CA 1
ATOM 1684 C C . GLY A 1 208 ? 6.364 -17.970 -8.930 1.00 75.06 208 GLY A C 1
ATOM 1685 O O . GLY A 1 208 ? 5.752 -17.197 -8.196 1.00 75.06 208 GLY A O 1
ATOM 1686 N N . ILE A 1 209 ? 5.755 -18.809 -9.773 1.00 76.00 209 ILE A N 1
ATOM 1687 C CA . ILE A 1 209 ? 4.302 -18.993 -9.838 1.00 76.00 209 ILE A CA 1
ATOM 1688 C C . ILE A 1 209 ? 3.807 -19.631 -8.532 1.00 76.00 209 ILE A C 1
ATOM 1690 O O . ILE A 1 209 ? 2.918 -19.072 -7.893 1.00 76.00 209 ILE A O 1
ATOM 1694 N N . ASN A 1 210 ? 4.440 -20.701 -8.049 1.00 79.00 210 ASN A N 1
ATOM 1695 C CA . ASN A 1 210 ? 4.040 -21.332 -6.784 1.00 79.00 210 ASN A CA 1
ATOM 1696 C C . ASN A 1 210 ? 4.232 -20.393 -5.575 1.00 79.00 210 ASN A C 1
ATOM 1698 O O . ASN A 1 210 ? 3.353 -20.299 -4.717 1.00 79.00 210 ASN A O 1
ATOM 1702 N N . GLU A 1 211 ? 5.337 -19.633 -5.531 1.00 79.44 211 GLU A N 1
ATOM 1703 C CA . GLU A 1 211 ? 5.555 -18.580 -4.520 1.00 79.44 211 GLU A CA 1
ATOM 1704 C C . GLU A 1 211 ? 4.435 -17.523 -4.571 1.00 79.44 211 GLU A C 1
ATOM 1706 O O . GLU A 1 211 ? 3.931 -17.086 -3.534 1.00 79.44 211 GLU A O 1
ATOM 1711 N N . SER A 1 212 ? 4.010 -17.140 -5.779 1.00 79.62 212 SER A N 1
ATOM 1712 C CA . SER A 1 212 ? 2.937 -16.167 -5.991 1.00 79.62 212 SER A CA 1
ATOM 1713 C C . SER A 1 212 ? 1.587 -16.660 -5.477 1.00 79.62 212 SER A C 1
ATOM 1715 O O . SER A 1 212 ? 0.904 -15.908 -4.782 1.00 79.62 212 SER A O 1
ATOM 1717 N N . MET A 1 213 ? 1.240 -17.925 -5.737 1.00 80.69 213 MET A N 1
ATOM 1718 C CA . MET A 1 213 ? -0.028 -18.515 -5.308 1.00 80.69 213 MET A CA 1
ATOM 1719 C C . MET A 1 213 ? -0.116 -18.581 -3.782 1.00 80.69 213 MET A C 1
ATOM 1721 O O . MET A 1 213 ? -1.063 -18.052 -3.199 1.00 80.69 213 MET A O 1
ATOM 1725 N N . ALA A 1 214 ? 0.915 -19.119 -3.120 1.00 82.75 214 ALA A N 1
ATOM 1726 C CA . ALA A 1 214 ? 0.961 -19.211 -1.657 1.00 82.75 214 ALA A CA 1
ATOM 1727 C C . ALA A 1 214 ? 0.859 -17.829 -0.985 1.00 82.75 214 ALA A C 1
ATOM 1729 O O . ALA A 1 214 ? 0.246 -17.647 0.072 1.00 82.75 214 ALA A O 1
ATOM 1730 N N . GLN A 1 215 ? 1.455 -16.811 -1.605 1.00 83.88 215 GLN A N 1
ATOM 1731 C CA . GLN A 1 215 ? 1.418 -15.454 -1.082 1.00 83.88 215 GLN A CA 1
ATOM 1732 C C . GLN A 1 215 ? 0.080 -14.752 -1.344 1.00 83.88 215 GLN A C 1
ATOM 1734 O O . GLN A 1 215 ? -0.363 -13.958 -0.509 1.00 83.88 215 GLN A O 1
ATOM 1739 N N . GLN A 1 216 ? -0.566 -15.043 -2.473 1.00 84.38 216 GLN A N 1
ATOM 1740 C CA . GLN A 1 216 ? -1.891 -14.533 -2.811 1.00 84.38 216 GLN A CA 1
ATOM 1741 C C . GLN A 1 216 ? -2.955 -15.112 -1.879 1.00 84.38 216 GLN A C 1
ATOM 1743 O O . GLN A 1 216 ? -3.792 -14.357 -1.387 1.00 84.38 216 GLN A O 1
ATOM 1748 N N . GLU A 1 217 ? -2.869 -16.404 -1.556 1.00 85.19 217 GLU A N 1
ATOM 1749 C CA . GLU A 1 217 ? -3.732 -17.050 -0.562 1.00 85.19 217 GLU A CA 1
ATOM 1750 C C . GLU A 1 217 ? -3.603 -16.364 0.806 1.00 85.19 217 GLU A C 1
ATOM 1752 O O . GLU A 1 217 ? -4.598 -15.958 1.415 1.00 85.19 217 GLU A O 1
ATOM 1757 N N . LYS A 1 218 ? -2.362 -16.139 1.264 1.00 87.06 218 LYS A N 1
ATOM 1758 C CA . LYS A 1 218 ? -2.112 -15.423 2.520 1.00 87.06 218 LYS A CA 1
ATOM 1759 C C . LYS A 1 218 ? -2.690 -14.008 2.491 1.00 87.06 218 LYS A C 1
ATOM 1761 O O . LYS A 1 218 ? -3.245 -13.547 3.489 1.00 87.06 218 LYS A O 1
ATOM 1766 N N . GLU A 1 219 ? -2.546 -13.298 1.377 1.00 87.56 219 GLU A N 1
ATOM 1767 C CA . GLU A 1 219 ? -3.102 -11.958 1.233 1.00 87.56 219 GLU A CA 1
ATOM 1768 C C . GLU A 1 219 ? -4.637 -11.954 1.252 1.00 87.56 219 GLU A C 1
ATOM 1770 O O . GLU A 1 219 ? -5.223 -11.115 1.942 1.00 87.56 219 GLU A O 1
ATOM 1775 N N . LEU A 1 220 ? -5.279 -12.886 0.546 1.00 87.00 220 LEU A N 1
ATOM 1776 C CA . LEU A 1 220 ? -6.733 -13.033 0.539 1.00 87.00 220 LEU A CA 1
ATOM 1777 C C . LEU A 1 220 ? -7.254 -13.247 1.962 1.00 87.00 220 LEU A C 1
ATOM 1779 O O . LEU A 1 220 ? -8.100 -12.487 2.428 1.00 87.00 220 LEU A O 1
ATOM 1783 N N . LEU A 1 221 ? -6.659 -14.188 2.694 1.00 88.81 221 LEU A N 1
ATOM 1784 C CA . LEU A 1 221 ? -7.019 -14.483 4.078 1.00 88.81 221 LEU A CA 1
ATOM 1785 C C . LEU A 1 221 ? -6.916 -13.244 4.989 1.00 88.81 221 LEU A C 1
ATOM 1787 O O . LEU A 1 221 ? -7.812 -12.995 5.801 1.00 88.81 221 LEU A O 1
ATOM 1791 N N . LEU A 1 222 ? -5.855 -12.439 4.855 1.00 89.75 222 LEU A N 1
ATOM 1792 C CA . LEU A 1 222 ? -5.700 -11.203 5.634 1.00 89.75 222 LEU A CA 1
ATOM 1793 C C . LEU A 1 222 ? -6.772 -10.166 5.282 1.00 89.75 222 LEU A C 1
ATOM 1795 O O . LEU A 1 222 ? -7.329 -9.530 6.179 1.00 89.75 222 LEU A O 1
ATOM 1799 N N . ARG A 1 223 ? -7.093 -10.005 3.994 1.00 89.69 223 ARG A N 1
ATOM 1800 C CA . ARG A 1 223 ? -8.141 -9.080 3.535 1.00 89.69 223 ARG A CA 1
ATOM 1801 C C . ARG A 1 223 ? -9.511 -9.477 4.066 1.00 89.69 223 ARG A C 1
ATOM 1803 O O . ARG A 1 223 ? -10.219 -8.620 4.593 1.00 89.69 223 ARG A O 1
ATOM 1810 N N . THR A 1 224 ? -9.854 -10.760 3.992 1.00 89.69 224 THR A N 1
ATOM 1811 C CA . THR A 1 224 ? -11.125 -11.281 4.504 1.00 89.69 224 THR A CA 1
ATOM 1812 C C . THR A 1 224 ? -11.231 -11.057 6.014 1.00 89.69 224 THR A C 1
ATOM 1814 O O . THR A 1 224 ? -12.250 -10.564 6.494 1.00 89.69 224 THR A O 1
ATOM 1817 N N . ARG A 1 225 ? -10.155 -11.297 6.778 1.00 91.31 225 ARG A N 1
ATOM 1818 C CA . ARG A 1 225 ? -10.119 -10.997 8.223 1.00 91.31 225 ARG A CA 1
ATOM 1819 C C . ARG A 1 225 ? -10.311 -9.521 8.542 1.00 91.31 225 ARG A C 1
ATOM 1821 O O . ARG A 1 225 ? -11.050 -9.194 9.469 1.00 91.31 225 ARG A O 1
ATOM 1828 N N . ILE A 1 226 ? -9.668 -8.629 7.791 1.00 92.81 226 ILE A N 1
ATOM 1829 C CA . ILE A 1 226 ? -9.844 -7.182 7.958 1.00 92.81 226 ILE A CA 1
ATOM 1830 C C . ILE A 1 226 ? -11.301 -6.792 7.675 1.00 92.81 226 ILE A C 1
ATOM 1832 O O . ILE A 1 226 ? -11.893 -6.063 8.470 1.00 92.81 226 ILE A O 1
ATOM 1836 N N . ALA A 1 227 ? -11.899 -7.310 6.599 1.00 91.19 227 ALA A N 1
ATOM 1837 C CA . ALA A 1 227 ? -13.289 -7.035 6.237 1.00 91.19 227 ALA A CA 1
ATOM 1838 C C . ALA A 1 227 ? -14.280 -7.511 7.315 1.00 91.19 227 ALA A C 1
ATOM 1840 O O . ALA A 1 227 ? -15.163 -6.756 7.728 1.00 91.19 227 ALA A O 1
ATOM 1841 N N . VAL A 1 228 ? -14.095 -8.728 7.836 1.00 92.19 228 VAL A N 1
ATOM 1842 C CA . VAL A 1 228 ? -14.894 -9.267 8.949 1.00 92.19 228 VAL A CA 1
ATOM 1843 C C . VAL A 1 228 ? -14.687 -8.439 10.223 1.00 92.19 228 VAL A C 1
ATOM 1845 O O . VAL A 1 228 ? -15.653 -8.070 10.890 1.00 92.19 228 VAL A O 1
ATOM 1848 N N . GLY A 1 229 ? -13.447 -8.049 10.532 1.00 92.19 229 GLY A N 1
ATOM 1849 C CA . GLY A 1 229 ? -13.143 -7.153 11.649 1.00 92.19 229 GLY A CA 1
ATOM 1850 C C . GLY A 1 229 ? -13.876 -5.812 11.547 1.00 92.19 229 GLY A C 1
ATOM 1851 O O . GLY A 1 229 ? -14.471 -5.360 12.526 1.00 92.19 229 GLY A O 1
ATOM 1852 N N . LEU A 1 230 ? -13.891 -5.196 10.361 1.00 93.50 230 LEU A N 1
ATOM 1853 C CA . LEU A 1 230 ? -14.634 -3.959 10.102 1.00 93.50 230 LEU A CA 1
ATOM 1854 C C . LEU A 1 230 ? -16.144 -4.165 10.266 1.00 93.50 230 LEU A C 1
ATOM 1856 O O . LEU A 1 230 ? -16.808 -3.334 10.885 1.00 93.50 230 LEU A O 1
ATOM 1860 N N . ARG A 1 231 ? -16.692 -5.294 9.800 1.00 92.88 231 ARG A N 1
ATOM 1861 C CA . ARG A 1 231 ? -18.104 -5.656 10.013 1.00 92.88 231 ARG A CA 1
ATOM 1862 C C . ARG A 1 231 ? -18.444 -5.764 11.503 1.00 92.88 231 ARG A C 1
ATOM 1864 O O . ARG A 1 231 ? -19.465 -5.228 11.933 1.00 92.88 231 ARG A O 1
ATOM 1871 N N . HIS A 1 232 ? -17.589 -6.387 12.312 1.00 92.50 232 HIS A N 1
ATOM 1872 C CA . HIS A 1 232 ? -17.789 -6.419 13.764 1.00 92.50 232 HIS A CA 1
ATOM 1873 C C . HIS A 1 232 ? -17.716 -5.025 14.388 1.00 92.50 232 HIS A C 1
ATOM 1875 O O . HIS A 1 232 ? -18.516 -4.716 15.269 1.00 92.50 232 HIS A O 1
ATOM 1881 N N . LEU A 1 233 ? -16.814 -4.167 13.905 1.00 92.31 233 LEU A N 1
ATOM 1882 C CA . LEU A 1 233 ? -16.707 -2.774 14.339 1.00 92.31 233 LEU A CA 1
ATOM 1883 C C . LEU A 1 233 ? -18.017 -2.002 14.069 1.00 92.31 233 LEU A C 1
ATOM 1885 O O . LEU A 1 233 ? -18.486 -1.265 14.934 1.00 92.31 233 LEU A O 1
ATOM 1889 N N . HIS A 1 234 ? -18.665 -2.248 12.923 1.00 92.75 234 HIS A N 1
ATOM 1890 C CA . HIS A 1 234 ? -20.011 -1.736 12.616 1.00 92.75 234 HIS A CA 1
ATOM 1891 C C . HIS A 1 234 ? -21.066 -2.263 13.596 1.00 92.75 234 HIS A C 1
ATOM 1893 O O . HIS A 1 234 ? -21.897 -1.492 14.081 1.00 92.75 234 HIS A O 1
ATOM 1899 N N . GLY A 1 235 ? -21.025 -3.559 13.913 1.00 91.44 235 GLY A N 1
ATOM 1900 C CA . GLY A 1 235 ? -21.929 -4.182 14.883 1.00 91.44 235 GLY A CA 1
ATOM 1901 C C . GLY A 1 235 ? -21.821 -3.571 16.283 1.00 91.44 235 GLY A C 1
ATOM 1902 O O . GLY A 1 235 ? -22.840 -3.342 16.931 1.00 91.44 235 GLY A O 1
ATOM 1903 N N . GLN A 1 236 ? -20.614 -3.209 16.723 1.00 91.06 236 GLN A N 1
ATOM 1904 C CA . GLN A 1 236 ? -20.414 -2.610 18.046 1.00 91.06 236 GLN A CA 1
ATOM 1905 C C . GLN A 1 236 ? -21.068 -1.240 18.208 1.00 91.06 236 GLN A C 1
ATOM 1907 O O . GLN A 1 236 ? -21.557 -0.925 19.290 1.00 91.06 236 GLN A O 1
ATOM 1912 N N . VAL A 1 237 ? -21.150 -0.439 17.142 1.00 92.06 237 VAL A N 1
ATOM 1913 C CA . VAL A 1 237 ? -21.887 0.834 17.196 1.00 92.06 237 VAL A CA 1
ATOM 1914 C C . VAL A 1 237 ? -23.369 0.576 17.475 1.00 92.06 237 VAL A C 1
ATOM 1916 O O . VAL A 1 237 ? -23.983 1.307 18.250 1.00 92.06 237 VAL A O 1
ATOM 1919 N N . ARG A 1 238 ? -23.947 -0.491 16.907 1.00 89.94 238 ARG A N 1
ATOM 1920 C CA . ARG A 1 238 ? -25.330 -0.900 17.192 1.00 89.94 238 ARG A CA 1
ATOM 1921 C C . ARG A 1 238 ? -25.498 -1.333 18.648 1.00 89.94 238 ARG A C 1
ATOM 1923 O O . ARG A 1 238 ? -26.443 -0.882 19.288 1.00 89.94 238 ARG A O 1
ATOM 1930 N N . GLU A 1 239 ? -24.571 -2.133 19.174 1.00 89.12 239 GLU A N 1
ATOM 1931 C CA . GLU A 1 239 ? -24.560 -2.534 20.590 1.00 89.12 239 GLU A CA 1
ATOM 1932 C C . GLU A 1 239 ? -24.481 -1.298 21.513 1.00 89.12 239 GLU A C 1
ATOM 1934 O O . GLU A 1 239 ? -25.264 -1.177 22.454 1.00 89.12 239 GLU A O 1
ATOM 1939 N N . LEU A 1 240 ? -23.633 -0.309 21.202 1.00 87.94 240 LEU A N 1
ATOM 1940 C CA . LEU A 1 240 ? -23.555 0.943 21.969 1.00 87.94 240 LEU A CA 1
ATOM 1941 C C . LEU A 1 240 ? -24.861 1.752 21.955 1.00 87.94 240 LEU A C 1
ATOM 1943 O O . LEU A 1 240 ? -25.205 2.358 22.972 1.00 87.94 240 LEU A O 1
ATOM 1947 N N . LYS A 1 241 ? -25.607 1.764 20.840 1.00 89.75 241 LYS A N 1
ATOM 1948 C CA . LYS A 1 241 ? -26.924 2.429 20.781 1.00 89.75 241 LYS A CA 1
ATOM 1949 C C . LYS A 1 241 ? -27.899 1.816 21.788 1.00 89.75 241 LYS A C 1
ATOM 1951 O O . LYS A 1 241 ? -28.601 2.560 22.468 1.00 89.75 241 LYS A O 1
ATOM 1956 N N . CYS A 1 242 ? -27.888 0.493 21.956 1.00 87.38 242 CYS A N 1
ATOM 1957 C CA . CYS A 1 242 ? -28.710 -0.189 22.961 1.00 87.38 242 CYS A CA 1
ATOM 1958 C C . CYS A 1 242 ? -28.329 0.195 24.404 1.00 87.38 242 CYS A C 1
ATOM 1960 O O . CYS A 1 242 ? -29.194 0.226 25.274 1.00 87.38 242 CYS A O 1
ATOM 1962 N N . HIS A 1 243 ? -27.066 0.554 24.652 1.00 86.00 243 HIS A N 1
ATOM 1963 C CA . HIS A 1 243 ? -26.564 0.966 25.970 1.00 86.00 243 HIS A CA 1
ATOM 1964 C C . HIS A 1 243 ? -26.637 2.482 26.233 1.00 86.00 243 HIS A C 1
ATOM 1966 O O . HIS A 1 243 ? -26.095 2.972 27.223 1.00 86.00 243 HIS A O 1
ATOM 1972 N N . GLY A 1 244 ? -27.354 3.235 25.392 1.00 84.06 244 GLY A N 1
ATOM 1973 C CA . GLY A 1 244 ? -27.695 4.631 25.666 1.00 84.06 244 GLY A CA 1
ATOM 1974 C C . GLY A 1 244 ? -26.822 5.680 24.982 1.00 84.06 244 GLY A C 1
ATOM 1975 O O . GLY A 1 244 ? -26.852 6.835 25.410 1.00 84.06 244 GLY A O 1
ATOM 1976 N N . LEU A 1 245 ? -26.089 5.305 23.929 1.00 88.31 245 LEU A N 1
ATOM 1977 C CA . LEU A 1 245 ? -25.451 6.257 23.018 1.00 88.31 245 LEU A CA 1
ATOM 1978 C C . LEU A 1 245 ? -26.512 7.102 22.293 1.00 88.31 245 LEU A C 1
ATOM 1980 O O . LEU A 1 245 ? -27.497 6.561 21.782 1.00 88.31 245 LEU A O 1
ATOM 1984 N N . THR A 1 246 ? -26.313 8.419 22.218 1.00 90.12 246 THR A N 1
ATOM 1985 C CA . THR A 1 246 ? -27.263 9.304 21.526 1.00 90.12 246 THR A CA 1
ATOM 1986 C C . THR A 1 246 ? -27.193 9.129 20.006 1.00 90.12 246 THR A C 1
ATOM 1988 O O . THR A 1 246 ? -26.181 8.702 19.447 1.00 90.12 246 THR A O 1
ATOM 1991 N N . GLU A 1 247 ? -28.268 9.475 19.294 1.00 88.88 247 GLU A N 1
ATOM 1992 C CA . GLU A 1 247 ? -28.316 9.311 17.834 1.00 88.88 247 GLU A CA 1
ATOM 1993 C C . GLU A 1 247 ? -27.275 10.165 17.098 1.00 88.88 247 GLU A C 1
ATOM 1995 O O . GLU A 1 247 ? -26.667 9.697 16.132 1.00 88.88 247 GLU A O 1
ATOM 2000 N N . GLY A 1 248 ? -27.010 11.381 17.588 1.00 91.06 248 GLY A N 1
ATOM 2001 C CA . GLY A 1 248 ? -25.992 12.266 17.022 1.00 91.06 248 GLY A CA 1
ATOM 2002 C C . GLY A 1 248 ? -24.574 11.701 17.156 1.00 91.06 248 GLY A C 1
ATOM 2003 O O . GLY A 1 248 ? -23.797 11.728 16.201 1.00 91.06 248 GLY A O 1
ATOM 2004 N N . GLU A 1 249 ? -24.242 11.129 18.313 1.00 91.12 249 GLU A N 1
ATOM 2005 C CA . GLU A 1 249 ? -22.949 10.473 18.555 1.00 91.12 249 GLU A CA 1
ATOM 2006 C C . GLU A 1 249 ? -22.803 9.184 17.741 1.00 91.12 249 GLU A C 1
ATOM 2008 O O . GLU A 1 249 ? -21.743 8.925 17.168 1.00 91.12 249 GLU A O 1
ATOM 2013 N N . ALA A 1 250 ? -23.881 8.406 17.617 1.00 92.12 250 ALA A N 1
ATOM 2014 C CA . ALA A 1 250 ? -23.905 7.218 16.771 1.00 92.12 250 ALA A CA 1
ATOM 2015 C C . ALA A 1 250 ? -23.645 7.563 15.296 1.00 92.12 250 ALA A C 1
ATOM 2017 O O . ALA A 1 250 ? -22.872 6.874 14.633 1.00 92.12 250 ALA A O 1
ATOM 2018 N N . SER A 1 251 ? -24.239 8.649 14.789 1.00 94.12 251 SER A N 1
ATOM 2019 C CA . SER A 1 251 ? -23.995 9.135 13.424 1.00 94.12 251 SER A CA 1
ATOM 2020 C C . SER A 1 251 ? -22.517 9.480 13.195 1.00 94.12 251 SER A C 1
ATOM 2022 O O . SER A 1 251 ? -21.917 9.028 12.218 1.00 94.12 251 SER A O 1
ATOM 2024 N N . ARG A 1 252 ? -21.877 10.179 14.144 1.00 94.38 252 ARG A N 1
ATOM 2025 C CA . ARG A 1 252 ? -20.432 10.480 14.088 1.00 94.38 252 ARG A CA 1
ATOM 2026 C C . ARG A 1 252 ? -19.568 9.215 14.094 1.00 94.38 252 ARG A C 1
ATOM 2028 O O . ARG A 1 252 ? -18.601 9.134 13.340 1.00 94.38 252 ARG A O 1
ATOM 2035 N N . LEU A 1 253 ? -19.926 8.206 14.893 1.00 94.31 253 LEU A N 1
ATOM 2036 C CA . LEU A 1 253 ? -19.229 6.914 14.890 1.00 94.31 253 LEU A CA 1
ATOM 2037 C C . LEU A 1 253 ? -19.335 6.201 13.538 1.00 94.31 253 LEU A C 1
ATOM 2039 O O . LEU A 1 253 ? -18.335 5.673 13.053 1.00 94.31 253 LEU A O 1
ATOM 2043 N N . TYR A 1 254 ? -20.507 6.222 12.899 1.00 94.88 254 TYR A N 1
ATOM 2044 C CA . TYR A 1 254 ? -20.660 5.672 11.551 1.00 94.88 254 TYR A CA 1
ATOM 2045 C C . TYR A 1 254 ? -19.824 6.429 10.514 1.00 94.88 254 TYR A C 1
ATOM 2047 O O . TYR A 1 254 ? -19.224 5.795 9.647 1.00 94.88 254 TYR A O 1
ATOM 2055 N N . GLN A 1 255 ? -19.708 7.756 10.627 1.00 95.31 255 GLN A N 1
ATOM 2056 C CA . GLN A 1 255 ? -18.820 8.549 9.768 1.00 95.31 255 GLN A CA 1
ATOM 2057 C C . GLN A 1 255 ? -17.350 8.153 9.954 1.00 95.31 255 GLN A C 1
ATOM 2059 O O . GLN A 1 255 ? -16.644 7.936 8.968 1.00 95.31 255 GLN A O 1
ATOM 2064 N N . TYR A 1 256 ? -16.886 8.004 11.201 1.00 95.25 256 TYR A N 1
ATOM 2065 C CA . TYR A 1 256 ? 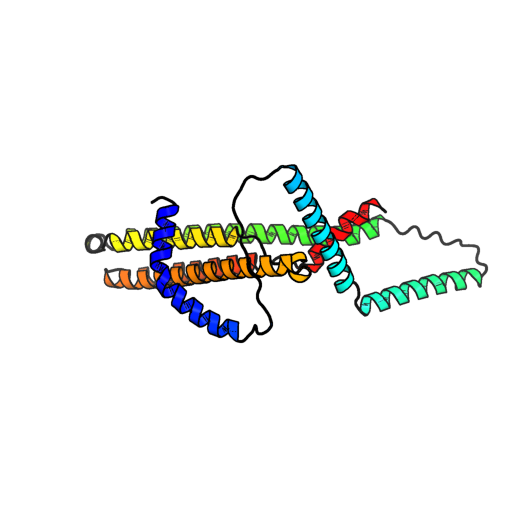-15.526 7.526 11.485 1.00 95.25 256 TYR A CA 1
ATOM 2066 C C . TYR A 1 256 ? -15.274 6.157 10.876 1.00 95.25 256 TYR A C 1
ATOM 2068 O O . TYR A 1 256 ? -14.219 5.919 10.295 1.00 95.25 256 TYR A O 1
ATOM 2076 N N . LEU A 1 257 ? -16.260 5.276 10.964 1.00 94.94 257 LEU A N 1
ATOM 2077 C CA . LEU A 1 257 ? -16.153 3.921 10.470 1.00 94.94 257 LEU A CA 1
ATOM 2078 C C . LEU A 1 257 ? -16.129 3.838 8.939 1.00 94.94 257 LEU A C 1
ATOM 2080 O O . LEU A 1 257 ? -15.306 3.114 8.377 1.00 94.94 257 LEU A O 1
ATOM 2084 N N . TRP A 1 258 ? -16.951 4.639 8.260 1.00 95.50 258 TRP A N 1
ATOM 2085 C CA . TRP A 1 258 ? -16.872 4.799 6.808 1.00 95.50 258 TRP A CA 1
ATOM 2086 C C . TRP A 1 258 ? -15.498 5.329 6.379 1.00 95.50 258 TRP A C 1
ATOM 2088 O O . TRP A 1 258 ? -14.885 4.779 5.461 1.00 95.50 258 TRP A O 1
ATOM 2098 N N . MET A 1 259 ? -14.970 6.340 7.083 1.00 96.75 259 MET A N 1
ATOM 2099 C CA . MET A 1 259 ? -13.629 6.856 6.808 1.00 96.75 259 MET A CA 1
ATOM 2100 C C . MET A 1 259 ? -12.570 5.770 7.011 1.00 96.75 259 MET A C 1
ATOM 2102 O O . MET A 1 259 ? -11.747 5.574 6.126 1.00 96.75 259 MET A O 1
ATOM 2106 N N . ILE A 1 260 ? -12.616 5.015 8.112 1.00 96.06 260 ILE A N 1
ATOM 2107 C CA . ILE A 1 260 ? -11.700 3.891 8.361 1.00 96.06 260 ILE A CA 1
ATOM 2108 C C . ILE A 1 260 ? -11.723 2.906 7.190 1.00 96.06 260 ILE A C 1
ATOM 2110 O O . ILE A 1 260 ? -10.661 2.576 6.660 1.00 96.06 260 ILE A O 1
ATOM 2114 N N . ASN A 1 261 ? -12.910 2.471 6.762 1.00 95.12 261 ASN A N 1
ATOM 2115 C CA . ASN A 1 261 ? -13.061 1.526 5.658 1.00 95.12 261 ASN A CA 1
ATOM 2116 C C . ASN A 1 261 ? -12.451 2.074 4.355 1.00 95.12 261 ASN A C 1
ATOM 2118 O O . ASN A 1 261 ? -11.660 1.400 3.696 1.00 95.12 261 ASN A O 1
ATOM 2122 N N . SER A 1 262 ? -12.743 3.336 4.030 1.00 95.44 262 SER A N 1
ATOM 2123 C CA . SER A 1 262 ? -12.198 4.018 2.852 1.00 95.44 262 SER A CA 1
ATOM 2124 C C . SER A 1 262 ? -10.665 4.117 2.883 1.00 95.44 262 SER A C 1
ATOM 2126 O O . SER A 1 262 ? -10.002 3.821 1.883 1.00 95.44 262 SER A 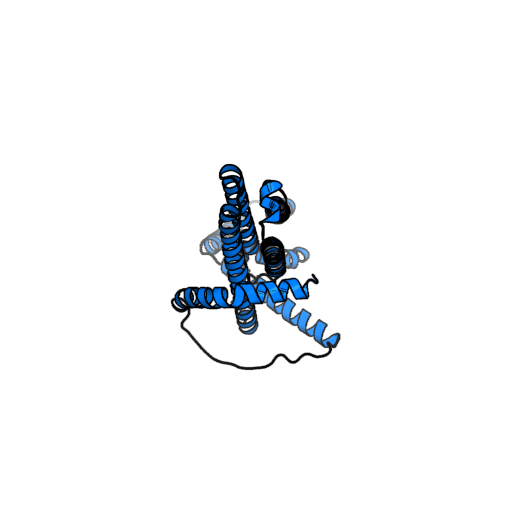O 1
ATOM 2128 N N . ARG A 1 263 ? -10.066 4.455 4.037 1.00 96.19 263 ARG A N 1
ATOM 2129 C CA . ARG A 1 263 ? -8.600 4.531 4.187 1.00 96.19 263 ARG A CA 1
ATOM 2130 C C . ARG A 1 263 ? -7.941 3.158 4.094 1.00 96.19 263 ARG A C 1
ATOM 2132 O O . ARG A 1 263 ? -6.906 3.036 3.444 1.00 96.19 263 ARG A O 1
ATOM 2139 N N . VAL A 1 264 ? -8.548 2.124 4.679 1.00 94.81 264 VAL A N 1
ATOM 2140 C CA . VAL A 1 264 ? -8.072 0.735 4.560 1.00 94.81 264 VAL A CA 1
ATOM 2141 C C . VAL A 1 264 ? -8.081 0.289 3.098 1.00 94.81 264 VAL A C 1
ATOM 2143 O O . VAL A 1 264 ? -7.058 -0.187 2.609 1.00 94.81 264 VAL A O 1
ATOM 2146 N N . LEU A 1 265 ? -9.181 0.502 2.371 1.00 92.88 265 LEU A N 1
ATOM 2147 C CA . LEU A 1 265 ? -9.272 0.131 0.957 1.00 92.88 265 LEU A CA 1
ATOM 2148 C C . LEU A 1 265 ? -8.288 0.927 0.088 1.00 92.88 265 LEU A C 1
ATOM 2150 O O . LEU A 1 265 ? -7.629 0.368 -0.785 1.00 92.88 265 LEU A O 1
ATOM 2154 N N . SER A 1 266 ? -8.120 2.219 0.369 1.00 93.88 266 SER A N 1
ATOM 2155 C CA . SER A 1 266 ? -7.140 3.059 -0.329 1.00 93.88 266 SER A CA 1
ATOM 2156 C C . SER A 1 266 ? -5.705 2.566 -0.106 1.00 93.88 266 SER A C 1
ATOM 2158 O O . SER A 1 266 ? -4.918 2.506 -1.049 1.00 93.88 266 SER A O 1
ATOM 2160 N N . LEU A 1 267 ? -5.364 2.137 1.115 1.00 93.75 267 LEU A N 1
ATOM 2161 C CA . LEU A 1 267 ? -4.064 1.529 1.421 1.00 93.75 267 LEU A CA 1
ATOM 2162 C C . LEU A 1 267 ? -3.851 0.209 0.676 1.00 93.75 267 LEU A C 1
ATOM 2164 O O . LEU A 1 267 ? -2.768 -0.024 0.132 1.00 93.75 267 LEU A O 1
ATOM 2168 N N . VAL A 1 268 ? -4.883 -0.634 0.620 1.00 90.31 268 VAL A N 1
ATOM 2169 C CA . VAL A 1 268 ? -4.876 -1.874 -0.168 1.00 90.31 268 VAL A CA 1
ATOM 2170 C C . VAL A 1 268 ? -4.615 -1.564 -1.645 1.00 90.31 268 VAL A C 1
ATOM 2172 O O . VAL A 1 268 ? -3.756 -2.196 -2.264 1.00 90.31 268 VAL A O 1
ATOM 2175 N N . ASN A 1 269 ? -5.288 -0.549 -2.192 1.00 90.19 269 ASN A N 1
ATOM 2176 C CA . ASN A 1 269 ? -5.125 -0.133 -3.582 1.00 90.19 269 ASN A CA 1
ATOM 2177 C C . ASN A 1 269 ? -3.711 0.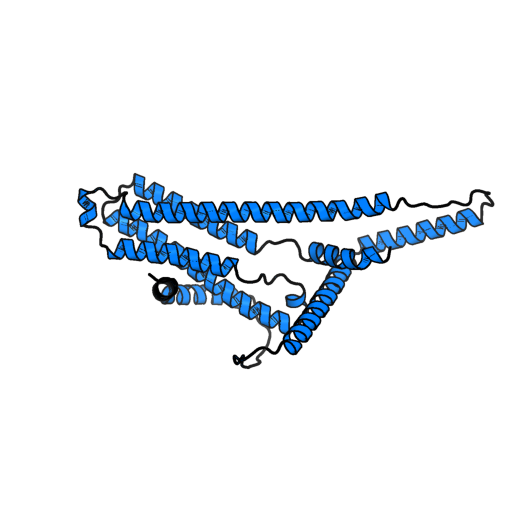379 -3.866 1.00 90.19 269 ASN A C 1
ATOM 2179 O O . ASN A 1 269 ? -3.107 -0.053 -4.843 1.00 90.19 269 ASN A O 1
ATOM 2183 N N . ILE A 1 270 ? -3.131 1.220 -3.003 1.00 89.81 270 ILE A N 1
ATOM 2184 C CA . ILE A 1 270 ? -1.744 1.694 -3.175 1.00 89.81 270 ILE A CA 1
ATOM 2185 C C . ILE A 1 270 ? -0.742 0.533 -3.107 1.00 89.81 270 ILE A C 1
ATOM 2187 O O . ILE A 1 270 ? 0.267 0.535 -3.819 1.00 89.81 270 ILE A O 1
ATOM 2191 N N . LYS A 1 271 ? -0.997 -0.476 -2.263 1.00 87.56 271 LYS A N 1
ATOM 2192 C CA . LYS A 1 271 ? -0.149 -1.673 -2.193 1.00 87.56 271 LYS A CA 1
ATOM 2193 C C . LYS A 1 271 ? -0.216 -2.485 -3.495 1.00 87.56 271 LYS A C 1
ATOM 2195 O O . LYS A 1 271 ? 0.829 -2.932 -3.972 1.00 87.56 271 LYS A O 1
ATOM 2200 N N . MET A 1 272 ? -1.416 -2.671 -4.046 1.00 81.94 272 MET A N 1
ATOM 2201 C CA . MET A 1 272 ? -1.666 -3.460 -5.258 1.00 81.94 272 MET A CA 1
ATOM 2202 C C . MET A 1 272 ? -1.193 -2.768 -6.534 1.00 81.94 272 MET A C 1
ATOM 2204 O O . MET A 1 272 ? -0.429 -3.335 -7.318 1.00 81.94 272 MET A O 1
ATOM 2208 N N . TYR A 1 273 ? -1.607 -1.520 -6.721 1.00 78.25 273 TYR A N 1
ATOM 2209 C CA . TYR A 1 273 ? -1.319 -0.725 -7.905 1.00 78.25 273 TYR A CA 1
ATOM 2210 C C . TYR A 1 273 ? -0.003 0.033 -7.720 1.00 78.25 273 TYR A C 1
ATOM 2212 O O . TYR A 1 273 ? 0.056 1.218 -7.387 1.00 78.25 273 TYR A O 1
ATOM 2220 N N . ARG A 1 274 ? 1.096 -0.700 -7.916 1.00 76.44 274 ARG A N 1
ATOM 2221 C CA . ARG A 1 274 ? 2.462 -0.160 -7.897 1.00 76.44 274 ARG A CA 1
ATOM 2222 C C . ARG A 1 274 ? 2.936 0.290 -9.278 1.00 76.44 274 ARG A C 1
ATOM 2224 O O . ARG A 1 274 ? 2.177 0.366 -10.233 1.00 76.44 274 ARG A O 1
ATOM 2231 N N . THR A 1 275 ? 4.211 0.689 -9.353 1.00 76.56 275 THR A N 1
ATOM 2232 C CA . THR A 1 275 ? 4.853 1.133 -10.595 1.00 76.56 275 THR A CA 1
ATOM 2233 C C . THR A 1 275 ? 4.720 0.022 -11.627 1.00 76.56 275 THR A C 1
ATOM 2235 O O . THR A 1 275 ? 5.017 -1.127 -11.283 1.00 76.56 275 THR A O 1
ATOM 2238 N N . PRO A 1 276 ? 4.282 0.340 -12.855 1.00 75.69 276 PRO A N 1
ATOM 2239 C CA . PRO A 1 276 ? 4.088 -0.665 -13.884 1.00 75.69 276 PRO A CA 1
ATOM 2240 C C . PRO A 1 276 ? 5.389 -1.433 -14.118 1.00 75.69 276 PRO A C 1
ATOM 2242 O O . PRO A 1 276 ? 6.487 -0.866 -14.137 1.00 75.69 276 PRO A O 1
ATOM 2245 N N . GLN A 1 277 ? 5.259 -2.750 -14.266 1.00 78.25 277 GLN A N 1
ATOM 2246 C CA . GLN A 1 277 ? 6.400 -3.657 -14.347 1.00 78.25 277 GLN A CA 1
ATOM 2247 C C . GLN A 1 277 ? 7.296 -3.344 -15.558 1.00 78.25 277 GLN A C 1
ATOM 2249 O O . GLN A 1 277 ? 8.514 -3.427 -15.432 1.00 78.25 277 GLN A O 1
ATOM 2254 N N . ALA A 1 278 ? 6.713 -2.916 -16.685 1.00 77.94 278 ALA A N 1
ATOM 2255 C CA . ALA A 1 278 ? 7.443 -2.515 -17.891 1.00 77.94 278 ALA A CA 1
ATOM 2256 C C . ALA A 1 278 ? 8.460 -1.399 -17.604 1.00 77.94 278 ALA A C 1
ATOM 2258 O O . ALA A 1 278 ? 9.652 -1.542 -17.862 1.00 77.94 278 ALA A O 1
ATOM 2259 N N . THR A 1 279 ? 8.001 -0.326 -16.965 1.00 78.50 279 THR A N 1
ATOM 2260 C CA . THR A 1 279 ? 8.808 0.841 -16.602 1.00 78.50 279 THR A CA 1
ATOM 2261 C C . THR A 1 279 ? 9.933 0.491 -15.620 1.00 78.50 279 THR A C 1
ATOM 2263 O O . THR A 1 279 ? 11.054 0.978 -15.742 1.00 78.50 279 THR A O 1
ATOM 2266 N N . ARG A 1 280 ? 9.681 -0.433 -14.683 1.00 80.69 280 ARG A N 1
ATOM 2267 C CA . ARG A 1 280 ? 10.719 -0.939 -13.771 1.00 80.69 280 ARG A CA 1
ATOM 2268 C C . ARG A 1 280 ? 11.771 -1.786 -14.493 1.00 80.69 280 ARG A C 1
ATOM 2270 O O . ARG A 1 280 ? 12.955 -1.663 -14.180 1.00 80.69 280 ARG A O 1
ATOM 2277 N N . SER A 1 281 ? 11.344 -2.658 -15.406 1.00 82.31 281 SER A N 1
ATOM 2278 C CA . SER A 1 281 ? 12.248 -3.478 -16.220 1.00 82.31 281 SER A CA 1
ATOM 2279 C C . SER A 1 281 ? 13.113 -2.607 -17.132 1.00 82.31 281 SER A C 1
ATOM 2281 O O . SER A 1 281 ? 14.320 -2.820 -17.176 1.00 82.31 281 SER A O 1
ATOM 2283 N N . PHE A 1 282 ? 12.529 -1.579 -17.757 1.00 82.94 282 PHE A N 1
ATOM 2284 C CA . PHE A 1 282 ? 13.247 -0.592 -18.567 1.00 82.94 282 PHE A CA 1
ATOM 2285 C C . PHE A 1 282 ? 14.391 0.067 -17.789 1.00 82.94 282 PHE A C 1
ATOM 2287 O O . PHE A 1 282 ? 15.547 -0.042 -18.186 1.00 82.94 282 PHE A O 1
ATOM 2294 N N . THR A 1 283 ? 14.094 0.673 -16.634 1.00 82.25 283 THR A N 1
ATOM 2295 C CA . THR A 1 283 ? 15.111 1.347 -15.810 1.00 82.25 283 THR A CA 1
ATOM 2296 C C . THR A 1 283 ? 16.210 0.378 -15.358 1.00 82.25 283 THR A C 1
ATOM 2298 O O . THR A 1 283 ? 17.384 0.739 -15.358 1.00 82.25 283 THR A O 1
ATOM 2301 N N . LYS A 1 284 ? 15.862 -0.874 -15.016 1.00 83.44 284 LYS A N 1
ATOM 2302 C CA . LYS A 1 284 ? 16.854 -1.903 -14.659 1.00 83.44 284 LYS A CA 1
ATOM 2303 C C . LYS A 1 284 ? 17.806 -2.213 -15.812 1.00 83.44 284 LYS A C 1
ATOM 2305 O O . LYS A 1 284 ? 19.012 -2.223 -15.591 1.00 83.44 284 LYS A O 1
ATOM 2310 N N . VAL A 1 285 ? 17.271 -2.488 -17.000 1.00 84.81 285 VAL A N 1
ATOM 2311 C CA . VAL A 1 285 ? 18.072 -2.800 -18.192 1.00 84.81 285 VAL A CA 1
ATOM 2312 C C . VAL A 1 285 ? 18.957 -1.606 -18.544 1.00 84.81 285 VAL A C 1
ATOM 2314 O O . VAL A 1 285 ? 20.158 -1.765 -18.735 1.00 84.81 285 VAL A O 1
ATOM 2317 N N . PHE A 1 286 ? 18.396 -0.397 -18.516 1.00 79.81 286 PHE A N 1
ATOM 2318 C CA . PHE A 1 286 ? 19.114 0.816 -18.881 1.00 79.81 286 PHE A CA 1
ATOM 2319 C C . PHE A 1 286 ? 20.313 1.118 -17.969 1.00 79.81 286 PHE A C 1
ATOM 2321 O O . PHE A 1 286 ? 21.399 1.397 -18.465 1.00 79.81 286 PHE A O 1
ATOM 2328 N N . VAL A 1 287 ? 20.160 0.987 -16.647 1.00 83.25 287 VAL A N 1
ATOM 2329 C CA . VAL A 1 287 ? 21.270 1.186 -15.692 1.00 83.25 287 VAL A CA 1
ATOM 2330 C C . VAL A 1 287 ? 22.437 0.223 -15.949 1.00 83.25 287 VAL A C 1
ATOM 2332 O O . VAL A 1 287 ? 23.581 0.586 -15.697 1.00 83.25 287 VAL A O 1
ATOM 2335 N N . HIS A 1 288 ? 22.172 -0.980 -16.468 1.00 84.12 288 HIS A N 1
ATOM 2336 C CA . HIS A 1 288 ? 23.230 -1.938 -16.814 1.00 84.12 288 HIS A CA 1
ATOM 2337 C C . HIS A 1 288 ? 23.882 -1.644 -18.168 1.00 84.12 288 HIS A C 1
ATOM 2339 O O . HIS A 1 288 ? 25.037 -2.002 -18.368 1.00 84.12 288 HIS A O 1
ATOM 2345 N N . ILE A 1 289 ? 23.152 -1.017 -19.092 1.00 82.00 289 ILE A N 1
ATOM 2346 C CA . ILE A 1 289 ? 23.641 -0.691 -20.436 1.00 82.00 289 ILE A CA 1
ATOM 2347 C C . ILE A 1 289 ? 24.431 0.628 -20.445 1.00 82.00 289 ILE A C 1
ATOM 2349 O O . ILE A 1 289 ? 25.390 0.745 -21.199 1.00 82.00 289 ILE A O 1
ATOM 2353 N N . LEU A 1 290 ? 24.068 1.600 -19.600 1.00 78.06 290 LEU A N 1
ATOM 2354 C CA . LEU A 1 290 ? 24.668 2.940 -19.588 1.00 78.06 290 LEU A CA 1
ATOM 2355 C C . LEU A 1 290 ? 26.210 2.959 -19.511 1.00 78.06 290 LEU A C 1
ATOM 2357 O O . LEU A 1 290 ? 26.788 3.746 -20.243 1.00 78.06 290 LEU A O 1
ATOM 2361 N N . PRO A 1 291 ? 26.900 2.117 -18.714 1.00 81.50 291 PRO A N 1
ATOM 2362 C CA . PRO A 1 291 ? 28.367 2.131 -18.644 1.00 81.50 291 PRO A CA 1
ATOM 2363 C C . PRO A 1 291 ? 29.102 1.719 -19.930 1.00 81.50 291 PRO A C 1
ATOM 2365 O O . PRO A 1 291 ? 30.320 1.857 -19.988 1.00 81.50 291 PRO A O 1
ATOM 2368 N N . PHE A 1 292 ? 28.404 1.151 -20.918 1.00 77.31 292 PHE A N 1
ATOM 2369 C CA . PHE A 1 292 ? 29.005 0.733 -22.190 1.00 77.31 292 PHE A CA 1
ATOM 2370 C C . PHE A 1 292 ? 29.057 1.852 -23.240 1.00 77.31 292 PHE A C 1
ATOM 2372 O O . PHE A 1 292 ? 29.668 1.651 -24.290 1.00 77.31 292 PHE A O 1
ATOM 2379 N N . PHE A 1 293 ? 28.417 2.991 -22.968 1.00 63.50 293 PHE A N 1
ATOM 2380 C CA . PHE A 1 293 ? 28.359 4.167 -23.834 1.00 63.50 293 PHE A CA 1
ATOM 2381 C C . PHE A 1 293 ? 29.102 5.338 -23.192 1.00 63.50 293 PHE A C 1
ATOM 2383 O O . PHE A 1 293 ? 29.767 6.076 -23.951 1.00 63.50 293 PHE A O 1
#